Protein AF-A0ABD0T550-F1 (afdb_monomer_lite)

InterPro domains:
  IPR004119 Ecdysteroid kinase-like [PF02958] (100-223)
  IPR011009 Protein kinase-like domain superfamily [SSF56112] (69-253)
  IPR015897 CHK kinase-like [SM00587] (42-223)

pLDDT: mean 71.51, std 24.35, range [22.19, 97.94]

Radius of gyration: 20.6 Å; chains: 1; bounding box: 49×49×55 Å

Secondary structure (DSSP, 8-state):
--TTTTSSSSS-GGGGGGSB--HHHHHHHHTT-TTGGG-HHHHHHHHIIIIIHHHHHHS-----------SS-----TT--TTT-HHHHHS-S-SS-HHHHHHHHHHHHHHHHH--SGGGG-TTHHHHHHHHHHHHHHT-S--TTS--EEE-SS-SGGGEEEEEETTEEEEEEE---TT-EEE-THHHHHHHHHHHS-HHHHHHHHHHHHHHHHHHHHHT--HHHHHHHHHTT--HHHHHHHHHHHHHHHHHHHHHHHHHHTS-HHHHIIIII-HHHHIIIIII--HHHHHHHHTT-HHHHHHHHHHHHHHHIIIII---

Foldseek 3Di:
DDVVPVPPDPPDPVVVVQFDPCCPVLVVVVVVDVCSLLCPQVVLACCCVVPVCCQLPPDDHQVPPLCAPDPPDGPPPVPCPCVVCVCQQAPQPDDPALLLLQLLQQLLLLCLVPNPDCSVVDPPSSVLSSVLLSVLSVLFDADPLADKGWALLPDEDVQKTFRDDPNGGPHIDGHDSNRIYIYHPLLNVLLHCLRRHDPVCCVPPVVVSLVSCVVVVQVSYDPVVNVVCVVSVPDSVNSVVVNVSNNSVSLSSQSSPLLQVSARVVLSCVQCVPPVRNCVCSRHHVNVSSVVRCVVRVVSSCSSNRSSVVNCVPRPVPDD

Organism: Loxostege sticticalis (NCBI:txid481309)

Structure (mmCIF, N/CA/C/O backbone):
data_AF-A0ABD0T550-F1
#
_entry.id   AF-A0ABD0T550-F1
#
loop_
_atom_site.group_PDB
_atom_site.id
_atom_site.type_symbol
_atom_site.label_atom_id
_atom_site.label_alt_id
_atom_site.label_comp_id
_atom_site.label_asym_id
_atom_site.label_entity_id
_atom_site.label_seq_id
_atom_site.pdbx_PDB_ins_code
_atom_site.Cartn_x
_atom_site.Cartn_y
_atom_site.Cartn_z
_atom_site.occupancy
_atom_site.B_iso_or_equiv
_atom_site.auth_seq_id
_atom_site.auth_comp_id
_atom_site.auth_asym_id
_atom_site.auth_atom_id
_atom_site.pdbx_PDB_model_num
ATOM 1 N N . MET A 1 1 ? -26.062 -25.742 30.170 1.00 24.59 1 MET A N 1
ATOM 2 C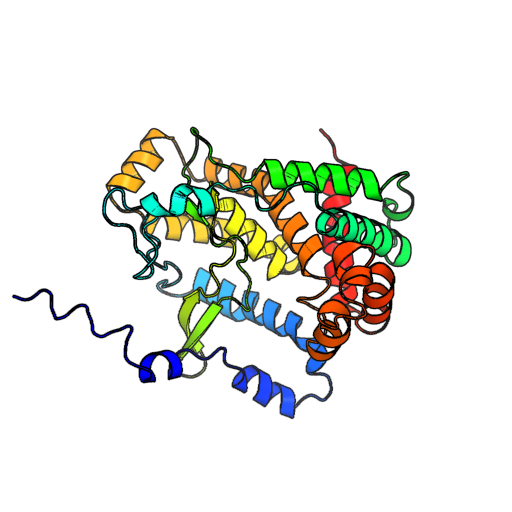 CA . MET A 1 1 ? -26.322 -26.411 28.877 1.00 24.59 1 MET A CA 1
ATOM 3 C C . MET A 1 1 ? -25.518 -25.660 27.832 1.00 24.59 1 MET A C 1
ATOM 5 O O . MET A 1 1 ? -25.748 -24.470 27.724 1.00 24.59 1 MET A O 1
ATOM 9 N N . ASP A 1 2 ? -24.570 -26.183 27.066 1.00 22.19 2 ASP A N 1
ATOM 10 C CA . ASP A 1 2 ? -23.659 -27.335 27.116 1.00 22.19 2 ASP A CA 1
ATOM 11 C C . ASP A 1 2 ? -22.486 -26.889 26.193 1.00 22.19 2 ASP A C 1
ATOM 13 O O . ASP A 1 2 ? -22.774 -26.466 25.068 1.00 22.19 2 ASP A O 1
ATOM 17 N N . PRO A 1 3 ? -21.204 -26.885 26.622 1.00 23.48 3 PRO A N 1
ATOM 18 C CA . PRO A 1 3 ? -20.063 -26.378 25.834 1.00 23.48 3 PRO A CA 1
ATOM 19 C C . PRO A 1 3 ? -19.790 -27.125 24.515 1.00 23.48 3 PRO A C 1
ATOM 21 O O . PRO A 1 3 ? -18.893 -26.756 23.762 1.00 23.48 3 PRO A O 1
ATOM 24 N N . VAL A 1 4 ? -20.563 -28.167 24.206 1.00 26.09 4 VAL A N 1
ATOM 25 C CA . VAL A 1 4 ? -20.431 -28.992 22.997 1.00 26.09 4 VAL A CA 1
ATOM 26 C C . VAL A 1 4 ? -21.109 -28.374 21.755 1.00 26.09 4 VAL A C 1
ATOM 28 O O . VAL A 1 4 ? -20.894 -28.843 20.639 1.00 26.09 4 VAL A O 1
ATOM 31 N N . VAL A 1 5 ? -21.872 -27.280 21.884 1.00 26.58 5 VAL A N 1
ATOM 32 C CA . VAL A 1 5 ? -22.611 -26.685 20.742 1.00 26.58 5 VAL A CA 1
ATOM 33 C C . VAL A 1 5 ? -21.772 -25.709 19.892 1.00 26.58 5 VAL A C 1
ATOM 35 O O . VAL A 1 5 ? -22.101 -25.483 18.731 1.00 26.58 5 VAL A O 1
ATOM 38 N N . ALA A 1 6 ? -20.638 -25.204 20.389 1.00 26.03 6 ALA A N 1
ATOM 39 C CA . ALA A 1 6 ? -19.768 -24.284 19.636 1.00 26.03 6 ALA A CA 1
ATOM 40 C C . ALA A 1 6 ? -18.670 -24.981 18.803 1.00 26.03 6 ALA A C 1
ATOM 42 O O . ALA A 1 6 ? -17.869 -24.316 18.154 1.00 26.03 6 ALA A O 1
ATOM 43 N N . LYS A 1 7 ? -18.634 -26.322 18.787 1.00 26.55 7 LYS A N 1
ATOM 44 C CA . LYS A 1 7 ? -17.591 -27.120 18.116 1.00 26.55 7 LYS A CA 1
ATOM 45 C C . LYS A 1 7 ? -17.991 -27.636 16.722 1.00 26.55 7 LYS A C 1
ATOM 47 O O . LYS A 1 7 ? -17.454 -28.636 16.269 1.00 26.55 7 LYS A O 1
ATOM 52 N N . LYS A 1 8 ? -18.973 -27.022 16.048 1.00 28.78 8 LYS A N 1
ATOM 53 C CA . LYS A 1 8 ? -19.542 -27.571 14.795 1.00 28.78 8 LYS A CA 1
ATOM 54 C C . LYS A 1 8 ? -19.434 -26.710 13.536 1.00 28.78 8 LYS A C 1
ATOM 56 O O . LYS A 1 8 ? -19.991 -27.102 12.518 1.00 28.78 8 LYS A O 1
ATOM 61 N N . THR A 1 9 ? -18.697 -25.604 13.549 1.00 33.31 9 THR A N 1
ATOM 62 C CA . THR A 1 9 ? -18.558 -24.744 12.354 1.00 33.31 9 THR A CA 1
ATOM 63 C C . THR A 1 9 ? -17.198 -24.785 11.658 1.00 33.31 9 THR A C 1
ATOM 65 O O . THR A 1 9 ? -17.090 -24.204 10.585 1.00 33.31 9 THR A O 1
ATOM 68 N N . PHE A 1 10 ? -16.206 -25.512 12.186 1.00 32.12 10 PHE A N 1
ATOM 69 C CA . PHE A 1 10 ? -14.874 -25.621 11.561 1.00 32.12 10 PHE A CA 1
ATOM 70 C C . PHE A 1 10 ? -14.492 -27.032 11.073 1.00 32.12 10 PHE A C 1
ATOM 72 O O . PHE A 1 10 ? -13.506 -27.164 10.363 1.00 32.12 10 PHE A O 1
ATOM 79 N N . ASP A 1 11 ? -15.309 -28.057 11.353 1.00 33.72 11 ASP A N 1
ATOM 80 C CA . ASP A 1 11 ? -15.055 -29.448 10.923 1.00 33.72 11 ASP A CA 1
ATOM 81 C C . ASP A 1 11 ? -15.981 -29.924 9.785 1.00 33.72 11 ASP A C 1
ATOM 83 O O . ASP A 1 11 ? -15.974 -31.106 9.441 1.00 33.72 11 ASP A O 1
ATOM 87 N N . ASN A 1 12 ? -16.812 -29.042 9.208 1.00 35.97 12 ASN A N 1
ATOM 88 C CA . ASN A 1 12 ? -17.671 -29.419 8.086 1.00 35.97 12 ASN A CA 1
ATOM 89 C C . ASN A 1 12 ? -17.053 -28.957 6.754 1.00 35.97 12 ASN A C 1
ATOM 91 O O . ASN A 1 12 ? -17.089 -27.757 6.483 1.00 35.97 12 ASN A O 1
ATOM 95 N N . PRO A 1 13 ? -16.518 -29.856 5.908 1.00 37.84 13 PRO A N 1
ATOM 96 C CA . PRO A 1 13 ? -16.020 -29.480 4.583 1.00 37.84 13 PRO A CA 1
ATOM 97 C C . PRO A 1 13 ? -17.088 -28.790 3.708 1.00 37.84 13 PRO A C 1
ATOM 99 O O . PRO A 1 13 ? -16.728 -28.009 2.834 1.00 37.84 13 PRO A O 1
ATOM 102 N N . ASP A 1 14 ? -18.381 -28.954 4.018 1.00 35.28 14 ASP A N 1
ATOM 103 C CA . ASP A 1 14 ? -19.493 -28.334 3.281 1.00 35.28 14 ASP A CA 1
ATOM 104 C C . ASP A 1 14 ? -19.687 -26.814 3.541 1.00 35.28 14 ASP A C 1
ATOM 106 O O . ASP A 1 14 ? -20.521 -26.184 2.885 1.00 35.28 14 ASP A O 1
ATOM 110 N N . THR A 1 15 ? -18.994 -26.183 4.508 1.00 38.94 15 THR A N 1
ATOM 111 C CA . THR A 1 15 ? -19.119 -24.722 4.754 1.00 38.94 15 THR A CA 1
ATOM 112 C C . THR A 1 15 ? -18.170 -23.880 3.908 1.00 38.94 15 THR A C 1
ATOM 114 O O . THR A 1 15 ? -18.503 -22.733 3.605 1.00 38.94 15 THR A O 1
ATOM 117 N N . PHE A 1 16 ? -17.030 -24.435 3.486 1.00 33.22 16 PHE A N 1
ATOM 118 C CA . PHE A 1 16 ? -16.120 -23.767 2.551 1.00 33.22 16 PHE A CA 1
ATOM 119 C C . PHE A 1 16 ? -16.694 -23.719 1.133 1.00 33.22 16 PHE A C 1
ATOM 121 O O . PHE A 1 16 ? -16.493 -22.725 0.448 1.00 33.22 16 PHE A O 1
ATOM 128 N N . ASP A 1 17 ? -17.507 -24.701 0.736 1.00 34.88 17 ASP A N 1
ATOM 129 C CA . ASP A 1 17 ? -18.146 -24.739 -0.589 1.00 34.88 17 ASP A CA 1
ATOM 130 C C . ASP A 1 17 ? -19.131 -23.578 -0.842 1.00 34.88 17 ASP A C 1
ATOM 132 O O . ASP A 1 17 ? -19.502 -23.310 -1.985 1.00 34.88 17 ASP A O 1
ATOM 136 N N . GLN A 1 18 ? -19.563 -22.866 0.209 1.00 35.28 18 GLN A N 1
ATOM 137 C CA . GLN A 1 18 ? -20.431 -21.683 0.093 1.00 35.28 18 GLN A CA 1
ATOM 138 C C . GLN A 1 18 ? -19.658 -20.370 -0.069 1.00 35.28 18 GLN A C 1
ATOM 140 O O . GLN A 1 18 ? -20.229 -19.372 -0.513 1.00 35.28 18 GLN A O 1
ATOM 145 N N . TYR A 1 19 ? -18.382 -20.349 0.315 1.00 36.44 19 TYR A N 1
ATOM 146 C CA . TYR A 1 19 ? -17.493 -19.222 0.083 1.00 36.44 19 TYR A CA 1
ATOM 147 C C . TYR A 1 19 ? -16.695 -19.551 -1.161 1.00 36.44 19 TYR A C 1
ATOM 149 O O . TYR A 1 19 ? -15.814 -20.402 -1.158 1.00 36.44 19 TYR A O 1
ATOM 157 N N . VAL A 1 20 ? -17.012 -18.871 -2.248 1.00 40.06 20 VAL A N 1
ATOM 158 C CA . VAL A 1 20 ? -16.299 -19.066 -3.497 1.00 40.06 20 VAL A CA 1
ATOM 159 C C . VAL A 1 20 ? -15.524 -17.781 -3.738 1.00 40.06 20 VAL A C 1
ATOM 161 O O . VAL A 1 20 ? -16.088 -16.689 -3.684 1.00 40.06 20 VAL A O 1
ATOM 164 N N . VAL A 1 21 ? -14.226 -17.879 -4.023 1.00 39.19 21 VAL A N 1
ATOM 165 C CA . VAL A 1 21 ? -13.563 -16.822 -4.799 1.00 39.19 21 VAL A CA 1
ATOM 166 C C . VAL A 1 21 ? -14.237 -16.893 -6.156 1.00 39.19 21 VAL A C 1
ATOM 168 O O . VAL A 1 21 ? -13.741 -17.664 -6.953 1.00 39.19 21 VAL A O 1
ATOM 171 N N . ASP A 1 22 ? -15.410 -16.277 -6.360 1.00 40.12 22 ASP A N 1
ATOM 172 C CA . ASP A 1 22 ? -16.294 -16.577 -7.495 1.00 40.12 22 ASP A CA 1
ATOM 173 C C . ASP A 1 22 ? -15.525 -16.443 -8.810 1.00 40.12 22 ASP A C 1
ATOM 175 O O . ASP A 1 22 ? -15.411 -15.347 -9.370 1.00 40.12 22 ASP A O 1
ATOM 179 N N . PRO A 1 23 ? -14.993 -17.561 -9.338 1.00 33.72 23 PRO A N 1
ATOM 180 C CA . PRO A 1 23 ? -14.216 -17.532 -10.531 1.00 33.72 23 PRO A CA 1
ATOM 181 C C . PRO A 1 23 ? -15.189 -17.664 -11.688 1.00 33.72 23 PRO A C 1
ATOM 183 O O . PRO A 1 23 ? -14.712 -17.679 -12.795 1.00 33.72 23 PRO A O 1
ATOM 186 N N . SER A 1 24 ? -16.506 -17.808 -11.473 1.00 32.06 24 SER A N 1
ATOM 187 C CA . SER A 1 24 ? -17.537 -18.062 -12.472 1.00 32.06 24 SER A CA 1
ATOM 188 C C . SER A 1 24 ? -18.158 -16.774 -12.989 1.00 32.06 24 SER A C 1
ATOM 190 O O . SER A 1 24 ? -18.377 -16.701 -14.181 1.00 32.06 24 SER A O 1
ATOM 192 N N . ILE A 1 25 ? -18.272 -15.704 -12.199 1.00 36.84 25 ILE A N 1
ATOM 193 C CA . ILE A 1 25 ? -18.458 -14.344 -12.745 1.00 36.84 25 ILE A CA 1
ATOM 194 C C . ILE A 1 25 ? -17.206 -13.925 -13.524 1.00 36.84 25 ILE A C 1
ATOM 196 O O . ILE A 1 25 ? -17.289 -13.348 -14.605 1.00 36.84 25 ILE A O 1
ATOM 200 N N . ILE A 1 26 ? -16.038 -14.291 -13.003 1.00 32.31 26 ILE A N 1
ATOM 201 C CA . ILE A 1 26 ? -14.735 -14.088 -13.634 1.00 32.31 26 ILE A CA 1
ATOM 202 C C . ILE A 1 26 ? -14.725 -14.934 -14.952 1.00 32.31 26 ILE A C 1
ATOM 204 O O . ILE A 1 26 ? -14.622 -14.379 -16.039 1.00 32.31 26 ILE A O 1
ATOM 208 N N . LEU A 1 27 ? -15.038 -16.234 -14.943 1.00 29.56 27 LEU A N 1
ATOM 209 C CA . LEU A 1 27 ? -14.998 -17.172 -16.087 1.00 29.56 27 LEU A CA 1
ATOM 210 C C . LEU A 1 27 ? -16.147 -16.999 -17.098 1.00 29.56 27 LEU A C 1
ATOM 212 O O . LEU A 1 27 ? -15.954 -17.245 -18.286 1.00 29.56 27 LEU A O 1
ATOM 216 N N . GLU A 1 28 ? -17.339 -16.588 -16.679 1.00 32.56 28 GLU A N 1
ATOM 217 C CA . GLU A 1 28 ? -18.492 -16.349 -17.557 1.00 32.56 28 GLU A CA 1
ATOM 218 C C . GLU A 1 28 ? -18.284 -15.069 -18.382 1.00 32.56 28 GLU A C 1
ATOM 220 O O . GLU A 1 28 ? -18.633 -15.045 -19.562 1.00 32.56 28 GLU A O 1
ATOM 225 N N . TYR A 1 29 ? -17.576 -14.072 -17.831 1.00 32.28 29 TYR A N 1
ATOM 226 C CA . TYR A 1 29 ? -17.027 -12.945 -18.594 1.00 32.28 29 TYR A CA 1
ATOM 227 C C . TYR A 1 29 ? -15.750 -13.315 -19.376 1.00 32.28 29 TYR A C 1
ATOM 229 O O . TYR A 1 29 ? -15.543 -12.800 -20.477 1.00 32.28 29 TYR A O 1
ATOM 237 N N . ALA A 1 30 ? -14.933 -14.258 -18.886 1.00 30.50 30 ALA A N 1
ATOM 238 C CA . ALA A 1 30 ? -13.770 -14.797 -19.608 1.00 30.50 30 ALA A CA 1
ATOM 239 C C . ALA A 1 30 ? -14.107 -15.465 -20.926 1.00 30.50 30 ALA A C 1
ATOM 241 O O . ALA A 1 30 ? -13.371 -15.357 -21.904 1.00 30.50 30 ALA A O 1
ATOM 242 N N . ASN A 1 31 ? -15.223 -16.182 -20.926 1.00 35.88 31 ASN A N 1
ATOM 243 C CA . ASN A 1 31 ? -15.682 -16.940 -22.073 1.00 35.88 31 ASN A CA 1
ATOM 244 C C . ASN A 1 31 ? -16.344 -16.045 -23.135 1.00 35.88 31 ASN A C 1
ATOM 246 O O . ASN A 1 31 ? -16.634 -16.529 -24.228 1.00 35.88 31 ASN A O 1
ATOM 250 N N . GLN A 1 32 ? -16.564 -14.756 -22.842 1.00 38.56 32 GLN A N 1
ATOM 251 C CA . GLN A 1 32 ? -17.197 -13.793 -23.749 1.00 38.56 32 GLN A CA 1
ATOM 252 C C . GLN A 1 32 ? -16.222 -12.754 -24.332 1.00 38.56 32 GLN A C 1
ATOM 254 O O . GLN A 1 32 ? -16.539 -12.152 -25.357 1.00 38.56 32 GLN A O 1
ATOM 259 N N . ASP A 1 33 ? -15.033 -12.566 -23.744 1.00 38.69 33 ASP A N 1
ATOM 260 C CA . ASP A 1 33 ? -14.040 -11.578 -24.191 1.00 38.69 33 ASP A CA 1
ATOM 261 C C . ASP A 1 33 ? -12.633 -12.208 -24.334 1.00 38.69 33 ASP A C 1
ATOM 263 O O . ASP A 1 33 ? -12.008 -12.562 -23.331 1.00 38.69 33 ASP A O 1
ATOM 267 N N . PRO A 1 34 ? -12.075 -12.321 -25.557 1.00 43.41 34 PRO A N 1
ATOM 268 C CA . PRO A 1 34 ? -10.740 -12.881 -25.797 1.00 43.41 34 PRO A CA 1
ATOM 269 C C . PRO A 1 34 ? -9.591 -12.152 -25.073 1.00 43.41 34 PRO A C 1
ATOM 271 O O . PRO A 1 34 ? -8.482 -12.684 -25.016 1.00 43.41 34 PRO A O 1
ATOM 274 N N . ASN A 1 35 ? -9.833 -10.954 -24.523 1.00 42.16 35 ASN A N 1
ATOM 275 C CA . ASN A 1 35 ? -8.850 -10.143 -23.795 1.00 42.16 35 ASN A CA 1
ATOM 276 C C . ASN A 1 35 ? -8.944 -10.256 -22.266 1.00 42.16 35 ASN A C 1
ATOM 278 O O . ASN A 1 35 ? -8.257 -9.530 -21.550 1.00 42.16 35 ASN A O 1
ATOM 282 N N . TYR A 1 36 ? -9.756 -11.176 -21.753 1.00 37.12 36 TYR A N 1
ATOM 283 C CA . TYR A 1 36 ? -10.025 -11.385 -20.331 1.00 37.12 36 TYR A CA 1
ATOM 284 C C . TYR A 1 36 ? -8.795 -11.444 -19.399 1.00 37.12 36 TYR A C 1
ATOM 286 O O . TYR A 1 36 ? -8.858 -11.012 -18.250 1.00 37.12 36 TYR A O 1
ATOM 294 N N . LYS A 1 37 ? -7.643 -11.907 -19.894 1.00 42.28 37 LYS A N 1
ATOM 295 C CA . LYS A 1 37 ? -6.391 -11.951 -19.119 1.00 42.28 37 LYS A CA 1
ATOM 296 C C . LYS A 1 37 ? -5.851 -10.574 -18.718 1.00 42.28 37 LYS A C 1
ATOM 298 O O . LYS A 1 37 ? -5.143 -10.482 -17.726 1.00 42.28 37 LYS A O 1
ATOM 303 N N . ASN A 1 38 ? -6.247 -9.517 -19.424 1.00 38.44 38 ASN A N 1
ATOM 304 C CA . ASN A 1 38 ? -5.880 -8.138 -19.109 1.00 38.44 38 ASN A CA 1
ATOM 305 C C . ASN A 1 38 ? -6.914 -7.443 -18.196 1.00 38.44 38 ASN A C 1
ATOM 307 O O . ASN A 1 38 ? -6.776 -6.255 -17.953 1.00 38.44 38 ASN A O 1
ATOM 311 N N . ARG A 1 39 ? -7.965 -8.122 -17.697 1.00 37.84 39 ARG A N 1
ATOM 312 C CA . ARG A 1 39 ? -9.091 -7.490 -16.965 1.00 37.84 39 ARG A CA 1
ATOM 313 C C . ARG A 1 39 ? -9.115 -7.669 -15.445 1.00 37.84 39 ARG A C 1
ATOM 315 O O . ARG A 1 39 ? -10.033 -7.160 -14.811 1.00 37.84 39 ARG A O 1
ATOM 322 N N . GLN A 1 40 ? -8.129 -8.319 -14.822 1.00 36.84 40 GLN A N 1
ATOM 323 C CA . GLN A 1 40 ? -8.115 -8.476 -13.353 1.00 36.84 40 GLN A CA 1
ATOM 324 C C . GLN A 1 40 ? -8.146 -7.132 -12.596 1.00 36.84 40 GLN A C 1
ATOM 326 O O . GLN A 1 40 ? -8.681 -7.062 -11.494 1.00 36.84 40 GLN A O 1
ATOM 331 N N . VAL A 1 41 ? -7.642 -6.051 -13.201 1.00 38.06 41 VAL A N 1
ATOM 332 C CA . VAL A 1 41 ? -7.645 -4.704 -12.601 1.00 38.06 41 VAL A CA 1
ATOM 333 C C . VAL A 1 41 ? -8.946 -3.942 -12.871 1.00 38.06 41 VAL A C 1
ATOM 335 O O . VAL A 1 41 ? -9.424 -3.290 -11.956 1.00 38.06 41 VAL A O 1
ATOM 338 N N . GLU A 1 42 ? -9.572 -4.076 -14.050 1.00 37.56 42 GLU A N 1
ATOM 339 C CA . GLU A 1 42 ? -10.946 -3.578 -14.274 1.00 37.56 42 GLU A CA 1
ATOM 340 C C . GLU A 1 42 ? -11.933 -4.294 -13.345 1.00 37.56 42 GLU A C 1
ATOM 342 O O . GLU A 1 42 ? -12.844 -3.664 -12.833 1.00 37.56 42 GLU A O 1
ATOM 347 N N . LEU A 1 43 ? -11.708 -5.578 -13.046 1.00 37.88 43 LEU A N 1
ATOM 348 C CA . LEU A 1 43 ? -12.461 -6.321 -12.037 1.00 37.88 43 LEU A CA 1
ATOM 349 C C . LEU A 1 43 ? -12.134 -5.878 -10.612 1.00 37.88 43 LEU A C 1
ATOM 351 O O . LEU A 1 43 ? -13.038 -5.905 -9.799 1.00 37.88 43 LEU A O 1
ATOM 355 N N . ALA A 1 44 ? -10.907 -5.456 -10.289 1.00 37.69 44 ALA A N 1
ATOM 356 C CA . ALA A 1 44 ? -10.572 -4.872 -8.984 1.00 37.69 44 ALA A CA 1
ATOM 357 C C . ALA A 1 44 ? -11.165 -3.458 -8.811 1.00 37.69 44 ALA A C 1
ATOM 359 O O . ALA A 1 44 ? -11.575 -3.085 -7.714 1.00 37.69 44 ALA A O 1
ATOM 360 N N . GLU A 1 45 ? -11.258 -2.685 -9.894 1.00 38.81 45 GLU A N 1
ATOM 361 C CA . GLU A 1 45 ? -11.891 -1.364 -9.932 1.00 38.81 45 GLU A CA 1
ATOM 362 C C . GLU A 1 45 ? -13.412 -1.457 -9.958 1.00 38.81 45 GLU A C 1
ATOM 364 O O . GLU A 1 45 ? -14.065 -0.737 -9.219 1.00 38.81 45 GLU A O 1
ATOM 369 N N . GLU A 1 46 ? -13.992 -2.386 -10.711 1.00 36.97 46 GLU A N 1
ATOM 370 C CA . GLU A 1 46 ? -15.407 -2.740 -10.642 1.00 36.97 46 GLU A CA 1
ATOM 371 C C . GLU A 1 46 ? -15.708 -3.407 -9.290 1.00 36.97 46 GLU A C 1
ATOM 373 O O . GLU A 1 46 ? -16.744 -3.156 -8.692 1.00 36.97 46 GLU A O 1
ATOM 378 N N . PHE A 1 47 ? -14.774 -4.156 -8.706 1.00 40.66 47 PHE A N 1
ATOM 379 C CA . PHE A 1 47 ? -14.837 -4.601 -7.317 1.00 40.66 47 PHE A CA 1
ATOM 380 C C . PHE A 1 47 ? -14.887 -3.401 -6.359 1.00 40.66 47 PHE A C 1
ATOM 382 O O . PHE A 1 47 ? -15.774 -3.319 -5.508 1.00 40.66 47 PHE A O 1
ATOM 389 N N . ALA A 1 48 ? -14.017 -2.409 -6.549 1.00 37.50 48 ALA A N 1
ATOM 390 C CA . ALA A 1 48 ? -13.975 -1.201 -5.737 1.00 37.50 48 ALA A CA 1
ATOM 391 C C . ALA A 1 48 ? -15.201 -0.281 -5.931 1.00 37.50 48 ALA A C 1
ATOM 393 O O . ALA A 1 48 ? -15.793 0.188 -4.965 1.00 37.50 48 ALA A O 1
ATOM 394 N N . GLU A 1 49 ? -15.654 -0.035 -7.153 1.00 34.72 49 GLU A N 1
ATOM 395 C CA . GLU A 1 49 ? -16.800 0.827 -7.462 1.00 34.72 49 GLU A CA 1
ATOM 396 C C . GLU A 1 49 ? -18.146 0.127 -7.253 1.00 34.72 49 GLU A C 1
ATOM 398 O O . GLU A 1 49 ? -19.109 0.720 -6.769 1.00 34.72 49 GLU A O 1
ATOM 403 N N . ARG A 1 50 ? -18.257 -1.146 -7.620 1.00 34.28 50 ARG A N 1
ATOM 404 C CA . ARG A 1 50 ? -19.528 -1.879 -7.616 1.00 34.28 50 ARG A CA 1
ATOM 405 C C . ARG A 1 50 ? -19.765 -2.611 -6.303 1.00 34.28 50 ARG A C 1
ATOM 407 O O . ARG A 1 50 ? -20.925 -2.874 -5.986 1.00 34.28 50 ARG A O 1
ATOM 414 N N . TYR A 1 51 ? -18.712 -2.895 -5.531 1.00 38.84 51 TYR A N 1
ATOM 415 C CA . TYR A 1 51 ? -18.811 -3.654 -4.284 1.00 38.84 51 TYR A CA 1
ATOM 416 C C . TYR A 1 51 ? -18.169 -2.937 -3.087 1.00 38.84 51 TYR A C 1
ATOM 418 O O . TYR A 1 51 ? -18.856 -2.793 -2.086 1.00 38.84 51 TYR A O 1
ATOM 426 N N . ILE A 1 52 ? -16.967 -2.349 -3.163 1.00 37.28 52 ILE A N 1
ATOM 427 C CA . ILE A 1 52 ? -16.467 -1.504 -2.057 1.00 37.28 52 ILE A CA 1
ATOM 428 C C . ILE A 1 52 ? -17.390 -0.282 -1.904 1.00 37.28 52 ILE A C 1
ATOM 430 O O . ILE A 1 52 ? -17.968 -0.095 -0.848 1.00 37.28 52 ILE A O 1
ATOM 434 N N . VAL A 1 53 ? -17.679 0.504 -2.942 1.00 30.83 53 VAL A N 1
ATOM 435 C CA . VAL A 1 53 ? -18.579 1.671 -2.821 1.00 30.83 53 VAL A CA 1
ATOM 436 C C . VAL A 1 53 ? -20.038 1.254 -2.553 1.00 30.83 53 VAL A C 1
ATOM 438 O O . VAL A 1 53 ? -20.715 1.865 -1.731 1.00 30.83 53 VAL A O 1
ATOM 441 N N . LYS A 1 54 ? -20.563 0.189 -3.169 1.00 30.11 54 LYS A N 1
ATOM 442 C CA . LYS A 1 54 ? -21.959 -0.230 -2.924 1.00 30.11 54 LYS A CA 1
ATOM 443 C C . LYS A 1 54 ? -22.159 -0.831 -1.523 1.00 30.11 54 LYS A C 1
ATOM 445 O O . LYS A 1 54 ? -23.174 -0.547 -0.895 1.00 30.11 54 LYS A O 1
ATOM 450 N N . PHE A 1 55 ? -21.195 -1.588 -0.995 1.00 32.22 55 PHE A N 1
ATOM 451 C CA . PHE A 1 55 ? -21.277 -2.153 0.359 1.00 32.22 55 PHE A CA 1
ATOM 452 C C . PHE A 1 55 ? -20.873 -1.146 1.428 1.00 32.22 55 PHE A C 1
ATOM 454 O O . PHE A 1 55 ? -21.513 -1.109 2.472 1.00 32.22 55 PHE A O 1
ATOM 461 N N . LEU A 1 56 ? -19.866 -0.302 1.166 1.00 32.91 56 LEU A N 1
ATOM 462 C CA . LEU A 1 56 ? -19.473 0.757 2.089 1.00 32.91 56 LEU A CA 1
ATOM 463 C C . LEU A 1 56 ? -20.469 1.932 2.113 1.00 32.91 56 LEU A C 1
ATOM 465 O O . LEU A 1 56 ? -20.339 2.797 2.958 1.00 32.91 56 LEU A O 1
ATOM 469 N N . PHE A 1 57 ? -21.447 2.050 1.208 1.00 31.72 57 PHE A N 1
ATOM 470 C CA . PHE A 1 57 ? -22.348 3.220 1.225 1.00 31.72 57 PHE A CA 1
ATOM 471 C C . PHE A 1 57 ? -23.847 2.915 1.105 1.00 31.72 57 PHE A C 1
ATOM 473 O O . PHE A 1 57 ? -24.634 3.834 1.325 1.00 31.72 57 PHE A O 1
ATOM 480 N N . LEU A 1 58 ? -24.280 1.685 0.776 1.00 29.27 58 LEU A N 1
ATOM 481 C CA . LEU A 1 58 ? -25.690 1.398 0.441 1.00 29.27 58 LEU A CA 1
ATOM 482 C C . LEU A 1 58 ? -26.319 0.164 1.139 1.00 29.27 58 LEU A C 1
ATOM 484 O O . LEU A 1 58 ? -27.380 -0.282 0.703 1.00 29.27 58 LEU A O 1
ATOM 488 N N . GLY A 1 59 ? -25.752 -0.369 2.234 1.00 33.56 59 GLY A N 1
ATOM 489 C CA . GLY A 1 59 ? -26.369 -1.474 2.998 1.00 33.56 59 GLY A CA 1
ATOM 490 C C . GLY A 1 59 ? -25.900 -1.604 4.462 1.00 33.56 59 GLY A C 1
ATOM 491 O O . GLY A 1 59 ? -24.870 -1.028 4.818 1.00 33.56 59 GLY A O 1
ATOM 492 N N . PRO A 1 60 ? -26.645 -2.326 5.332 1.00 33.16 60 PRO A N 1
ATOM 493 C CA . PRO A 1 60 ? -26.189 -2.675 6.682 1.00 33.16 60 PRO A CA 1
ATOM 494 C C . PRO A 1 60 ? -24.970 -3.601 6.582 1.00 33.16 60 PRO A C 1
ATOM 496 O O . PRO A 1 60 ? -24.980 -4.567 5.823 1.00 33.16 60 PRO A O 1
ATOM 499 N N . ASN A 1 61 ? -23.898 -3.261 7.290 1.00 38.00 61 ASN A N 1
ATOM 500 C CA . ASN A 1 61 ? -22.551 -3.670 6.913 1.00 38.00 61 ASN A CA 1
ATOM 501 C C . ASN A 1 61 ? -21.992 -4.899 7.680 1.00 38.00 61 ASN A C 1
ATOM 503 O O . ASN A 1 61 ? -21.867 -4.817 8.900 1.00 38.00 61 ASN A O 1
ATOM 507 N N . PRO A 1 62 ? -21.560 -5.975 6.982 1.00 38.28 62 PRO A N 1
ATOM 508 C CA . PRO A 1 62 ? -20.816 -7.122 7.522 1.00 38.28 62 PRO A CA 1
ATOM 509 C C . PRO A 1 62 ? -19.267 -7.043 7.427 1.00 38.28 62 PRO A C 1
ATOM 511 O O . PRO A 1 62 ? -18.604 -7.982 7.850 1.00 38.28 62 PRO A O 1
ATOM 514 N N . TRP A 1 63 ? -18.658 -5.956 6.919 1.00 36.50 63 TRP A N 1
ATOM 515 C CA . TRP A 1 63 ? -17.188 -5.740 6.860 1.00 36.50 63 TRP A CA 1
ATOM 516 C C . TRP A 1 63 ? -16.518 -5.680 8.234 1.00 36.50 63 TRP A C 1
ATOM 518 O O . TRP A 1 63 ? -15.291 -5.697 8.335 1.00 36.50 63 TRP A O 1
ATOM 528 N N . CYS A 1 64 ? -17.311 -5.634 9.299 1.00 35.88 64 CYS A N 1
ATOM 529 C CA . CYS A 1 64 ? -16.828 -6.077 10.580 1.00 35.88 64 CYS A CA 1
ATOM 530 C C . CYS A 1 64 ? -16.800 -7.612 10.567 1.00 35.88 64 CYS A C 1
ATOM 532 O O . CYS A 1 64 ? -17.693 -8.276 11.099 1.00 35.88 64 CYS A O 1
ATOM 534 N N . THR A 1 65 ? -15.706 -8.200 10.067 1.00 31.88 65 THR A N 1
ATOM 535 C CA . THR A 1 65 ? -15.166 -9.302 10.862 1.00 31.88 65 THR A CA 1
ATOM 536 C C . THR A 1 65 ? -15.093 -8.707 12.255 1.00 31.88 65 THR A C 1
ATOM 538 O O . THR A 1 65 ? -14.438 -7.677 12.426 1.00 31.88 65 THR A O 1
ATOM 541 N N . LYS A 1 66 ? -15.823 -9.273 13.216 1.00 30.64 66 LYS A N 1
ATOM 542 C CA . LYS A 1 66 ? -15.610 -8.998 14.633 1.00 30.64 66 LYS A CA 1
ATOM 543 C C . LYS A 1 66 ? -14.175 -9.425 14.967 1.00 30.64 66 LYS A C 1
ATOM 545 O O . LYS A 1 66 ? -13.963 -10.403 15.665 1.00 30.64 66 LYS A O 1
ATOM 550 N N . ALA A 1 67 ? -13.169 -8.744 14.430 1.00 32.44 67 ALA A N 1
ATOM 551 C CA . ALA A 1 67 ? -11.828 -8.707 14.956 1.00 32.44 67 ALA A CA 1
ATOM 552 C C . ALA A 1 67 ? -11.961 -7.811 16.180 1.00 32.44 67 ALA A C 1
ATOM 554 O O . ALA A 1 67 ? -11.675 -6.616 16.164 1.00 32.44 67 ALA A O 1
ATOM 555 N N . VAL A 1 68 ? -12.580 -8.396 17.202 1.00 28.30 68 VAL A N 1
ATOM 556 C CA . VAL A 1 68 ? -12.799 -7.754 18.475 1.00 28.30 68 VAL A CA 1
ATOM 557 C C . VAL A 1 68 ? -11.410 -7.480 19.023 1.00 28.30 68 VAL A C 1
ATOM 559 O O . VAL A 1 68 ? -10.648 -8.410 19.298 1.00 28.30 68 VAL A O 1
ATOM 562 N N . VAL A 1 69 ? -11.076 -6.204 19.197 1.00 26.84 69 VAL A N 1
ATOM 563 C CA . VAL A 1 69 ? -10.115 -5.824 20.229 1.00 26.84 69 VAL A CA 1
ATOM 564 C C . VAL A 1 69 ? -10.826 -6.098 21.547 1.00 26.84 69 VAL A C 1
ATOM 566 O O . VAL A 1 69 ? -11.429 -5.211 22.140 1.00 26.84 69 VAL A O 1
ATOM 569 N N . CYS A 1 70 ? -10.838 -7.365 21.952 1.00 27.66 70 CYS A N 1
ATOM 570 C CA . CYS A 1 70 ? -11.325 -7.763 23.253 1.00 27.66 70 CYS A CA 1
ATOM 571 C C . CYS A 1 70 ? -10.095 -7.975 24.118 1.00 27.66 70 CYS A C 1
ATOM 573 O O . CYS A 1 70 ? -9.333 -8.928 23.934 1.00 27.66 70 CYS A O 1
ATOM 575 N N . THR A 1 71 ? -9.901 -7.088 25.080 1.00 32.97 71 THR A N 1
ATOM 576 C CA . THR A 1 71 ? -9.226 -7.495 26.303 1.00 32.97 71 THR A CA 1
ATOM 577 C C . THR A 1 71 ? -10.063 -8.621 26.922 1.00 32.97 71 THR A C 1
ATOM 579 O O . THR A 1 71 ? -11.229 -8.409 27.232 1.00 32.97 71 THR A O 1
ATOM 582 N N . GLU A 1 72 ? -9.450 -9.802 27.045 1.00 27.97 72 GLU A N 1
ATOM 583 C CA . GLU A 1 72 ? -9.948 -11.065 27.634 1.00 27.97 72 GLU A CA 1
ATOM 584 C C . GLU A 1 72 ? -10.726 -12.062 26.748 1.00 27.97 72 GLU A C 1
ATOM 586 O O . GLU A 1 72 ? -10.913 -13.201 27.173 1.00 27.97 72 GLU A O 1
ATOM 591 N N . SER A 1 73 ? -11.111 -11.752 25.504 1.00 32.41 73 SER A N 1
ATOM 592 C CA . SER A 1 73 ? -11.734 -12.744 24.593 1.00 32.41 73 SER A CA 1
ATOM 593 C C . SER A 1 73 ? -11.533 -12.391 23.121 1.00 32.41 73 SER A C 1
ATOM 595 O O . SER A 1 73 ? -12.453 -11.995 22.410 1.00 32.41 73 SER A O 1
ATOM 597 N N . LEU A 1 74 ? -10.284 -12.491 22.671 1.00 32.53 74 LEU A N 1
ATOM 598 C CA . LEU A 1 74 ? -9.907 -12.305 21.275 1.00 32.53 74 LEU A CA 1
ATOM 599 C C . LEU A 1 74 ? -10.758 -13.228 20.380 1.00 32.53 74 LEU A C 1
ATOM 601 O O . LEU A 1 74 ? -10.993 -14.385 20.739 1.00 32.53 74 LEU A O 1
ATOM 605 N N . LEU A 1 75 ? -11.201 -12.754 19.209 1.00 29.11 75 LEU A N 1
ATOM 606 C CA . LEU A 1 75 ? -11.709 -13.652 18.170 1.00 29.11 75 LEU A CA 1
ATOM 607 C C . LEU A 1 75 ? -10.507 -14.418 17.605 1.00 29.11 75 LEU A C 1
ATOM 609 O O . LEU A 1 75 ? -9.908 -14.052 16.598 1.00 29.11 75 LEU A O 1
ATOM 613 N N . VAL A 1 76 ? -10.106 -15.440 18.350 1.00 30.23 76 VAL A N 1
ATOM 614 C CA . VAL A 1 76 ? -9.097 -16.418 17.986 1.00 30.23 76 VAL A CA 1
ATOM 615 C C . VAL A 1 76 ? -9.681 -17.168 16.786 1.00 30.23 76 VAL A C 1
ATOM 617 O O . VAL A 1 76 ? -10.666 -17.894 16.936 1.00 30.23 76 VAL A O 1
ATOM 620 N N . LEU A 1 77 ? -9.103 -17.000 15.584 1.00 33.06 77 LEU A N 1
ATOM 621 C CA . LEU A 1 77 ? -9.069 -18.123 14.631 1.00 33.06 77 LEU A CA 1
ATOM 622 C C . LEU A 1 77 ? -8.684 -19.323 15.493 1.00 33.06 77 LEU A C 1
ATOM 624 O O . LEU A 1 77 ? -7.650 -19.165 16.125 1.00 33.06 77 LEU A O 1
ATOM 628 N N . PRO A 1 78 ? -9.481 -20.397 15.622 1.00 32.94 78 PRO A N 1
ATOM 629 C CA . PRO A 1 78 ? -9.528 -21.293 16.793 1.00 32.94 78 PRO A CA 1
ATOM 630 C C . PRO A 1 78 ? -8.194 -21.800 17.385 1.00 32.94 78 PRO A C 1
ATOM 632 O O . PRO A 1 78 ? -8.189 -22.288 18.512 1.00 32.94 78 PRO A O 1
ATOM 635 N N . ASP A 1 79 ? -7.082 -21.611 16.681 1.00 32.88 79 ASP A N 1
ATOM 636 C CA . ASP A 1 79 ? -5.722 -22.002 17.030 1.00 32.88 79 ASP A CA 1
ATOM 637 C C . ASP A 1 79 ? -4.738 -20.841 17.324 1.00 32.88 79 ASP A C 1
ATOM 639 O O . ASP A 1 79 ? -3.578 -21.100 17.625 1.00 32.88 79 ASP A O 1
ATOM 643 N N . LEU A 1 80 ? -5.133 -19.563 17.248 1.00 37.03 80 LEU A N 1
ATOM 644 C CA . LEU A 1 80 ? -4.222 -18.414 17.387 1.00 37.03 80 LEU A CA 1
ATOM 645 C C . LEU A 1 80 ? -4.350 -17.716 18.755 1.00 37.03 80 LEU A C 1
ATOM 647 O O . LEU A 1 80 ? -4.949 -16.646 18.885 1.00 37.03 80 LEU A O 1
ATOM 651 N N . ASN A 1 81 ? -3.775 -18.317 19.801 1.00 39.47 81 ASN A N 1
ATOM 652 C CA . ASN A 1 81 ? -3.611 -17.640 21.090 1.00 39.47 81 ASN A CA 1
ATOM 653 C C . ASN A 1 81 ? -2.546 -16.536 20.961 1.00 39.47 81 ASN A C 1
ATOM 655 O O . ASN A 1 81 ? -1.346 -16.795 21.014 1.00 39.47 81 ASN A O 1
ATOM 659 N N . VAL A 1 82 ? -2.980 -15.287 20.788 1.00 43.72 82 VAL A N 1
ATOM 660 C CA . VAL A 1 82 ? -2.094 -14.131 20.554 1.00 43.72 82 VAL A CA 1
ATOM 661 C C . VAL A 1 82 ? -1.046 -13.938 21.662 1.00 43.72 82 VAL A C 1
ATOM 663 O O . VAL A 1 82 ? 0.056 -13.490 21.361 1.00 43.72 82 VAL A O 1
ATOM 666 N N . GLN A 1 83 ? -1.322 -14.348 22.909 1.00 45.00 83 GLN A N 1
ATOM 667 C CA . GLN A 1 83 ? -0.339 -14.298 24.004 1.00 45.00 83 GLN A CA 1
ATOM 668 C C . GLN A 1 83 ? 0.801 -15.320 23.836 1.00 45.00 83 GLN A C 1
ATOM 670 O O . GLN A 1 83 ? 1.925 -15.061 24.250 1.00 45.00 83 GLN A O 1
ATOM 675 N N . GLU A 1 84 ? 0.546 -16.466 23.201 1.00 45.06 84 GLU A N 1
ATOM 676 C CA . GLU A 1 84 ? 1.569 -17.487 22.912 1.00 45.06 84 GLU A CA 1
ATOM 677 C C . GLU A 1 84 ? 2.347 -17.185 21.616 1.00 45.06 84 GLU A C 1
ATOM 679 O O . GLU A 1 84 ? 3.441 -17.711 21.393 1.00 45.06 84 GLU A O 1
ATOM 684 N N . HIS A 1 85 ? 1.818 -16.288 20.780 1.00 51.50 85 HIS A N 1
ATOM 685 C CA . HIS A 1 85 ? 2.370 -15.913 19.477 1.00 51.50 85 HIS A CA 1
ATOM 686 C C . HIS A 1 85 ? 2.854 -14.456 19.409 1.00 51.50 85 HIS A C 1
ATOM 688 O O . HIS A 1 85 ? 3.023 -13.919 18.314 1.00 51.50 85 HIS A O 1
ATOM 694 N N . GLU A 1 86 ? 3.137 -13.830 20.557 1.00 56.59 86 GLU A N 1
ATOM 695 C CA . GLU A 1 86 ? 3.638 -12.449 20.657 1.00 56.59 86 GLU A CA 1
ATOM 696 C C . GLU A 1 86 ? 4.847 -12.199 19.736 1.00 56.59 86 GLU A C 1
ATOM 698 O O . GLU A 1 86 ? 4.942 -11.172 19.067 1.00 56.59 86 GLU A O 1
ATOM 703 N N . HIS A 1 87 ? 5.740 -13.182 19.607 1.00 57.19 87 HIS A N 1
ATOM 704 C CA . HIS A 1 87 ? 6.890 -13.109 18.706 1.00 57.19 87 HIS A CA 1
ATOM 705 C C . HIS A 1 87 ? 6.496 -12.990 17.220 1.00 57.19 87 HIS A C 1
ATOM 707 O O . HIS A 1 87 ? 7.143 -12.258 16.484 1.00 57.19 87 HIS A O 1
ATOM 713 N N . ILE A 1 88 ? 5.415 -13.637 16.771 1.00 57.00 88 ILE A N 1
ATOM 714 C CA . ILE A 1 88 ? 4.973 -13.622 15.362 1.00 57.00 88 ILE A CA 1
ATOM 715 C C . ILE A 1 88 ? 4.403 -12.250 14.980 1.00 57.00 88 ILE A C 1
ATOM 717 O O . ILE A 1 88 ? 4.640 -11.751 13.878 1.00 57.00 88 ILE A O 1
ATOM 721 N N . ILE A 1 89 ? 3.666 -11.624 15.902 1.00 62.78 89 ILE A N 1
ATOM 722 C CA . ILE A 1 89 ? 3.016 -10.323 15.684 1.00 62.78 89 ILE A CA 1
ATOM 723 C C . ILE A 1 89 ? 3.971 -9.134 15.872 1.00 62.78 89 ILE A C 1
ATOM 725 O O . ILE A 1 89 ? 3.690 -8.061 15.334 1.00 62.78 89 ILE A O 1
ATOM 729 N N . THR A 1 90 ? 5.081 -9.320 16.598 1.00 57.94 90 THR A N 1
ATOM 730 C CA . THR A 1 90 ? 6.086 -8.276 16.885 1.00 57.94 90 THR A CA 1
ATOM 731 C C . THR A 1 90 ? 7.350 -8.381 16.025 1.00 57.94 90 THR A C 1
ATOM 733 O O . THR A 1 90 ? 8.088 -7.403 15.906 1.00 57.94 90 THR A O 1
ATOM 736 N N . GLU A 1 91 ? 7.616 -9.524 15.380 1.00 60.66 91 GLU A N 1
ATOM 737 C CA . GLU A 1 91 ? 8.804 -9.697 14.539 1.00 60.66 91 GLU A CA 1
ATOM 738 C C . GLU A 1 91 ? 8.773 -8.757 13.326 1.00 60.66 91 GLU A C 1
ATOM 740 O O . GLU A 1 91 ? 7.816 -8.735 12.547 1.00 60.66 91 GLU A O 1
ATOM 745 N N . ALA A 1 92 ? 9.841 -7.991 13.109 1.00 57.16 92 ALA A N 1
ATOM 746 C CA . ALA A 1 92 ? 9.928 -7.077 11.976 1.00 57.16 92 ALA A CA 1
ATOM 747 C C . ALA A 1 92 ? 9.879 -7.851 10.643 1.00 57.16 92 ALA A C 1
ATOM 749 O O . ALA A 1 92 ? 10.849 -8.498 10.259 1.00 57.16 92 ALA A O 1
ATOM 750 N N . THR A 1 93 ? 8.768 -7.774 9.893 1.00 54.38 93 THR A N 1
ATOM 751 C CA . THR A 1 93 ? 8.701 -8.436 8.569 1.00 54.38 93 THR A CA 1
ATOM 752 C C . THR A 1 93 ? 9.527 -7.714 7.514 1.00 54.38 93 THR A C 1
ATOM 754 O O . THR A 1 93 ? 9.897 -8.303 6.503 1.00 54.38 93 THR A O 1
ATOM 757 N N . TYR A 1 94 ? 9.766 -6.421 7.711 1.00 63.16 94 TYR A N 1
ATOM 758 C CA . TYR A 1 94 ? 10.446 -5.569 6.749 1.00 63.16 94 TYR A CA 1
ATOM 759 C C . TYR A 1 94 ? 11.715 -4.994 7.368 1.00 63.16 94 TYR A C 1
ATOM 761 O O . TYR A 1 94 ? 11.810 -3.813 7.674 1.00 63.16 94 TYR A O 1
ATOM 769 N N . VAL A 1 95 ? 12.711 -5.859 7.537 1.00 68.69 95 VAL A N 1
ATOM 770 C CA . VAL A 1 95 ? 14.107 -5.428 7.657 1.00 68.69 95 VAL A CA 1
ATOM 771 C C . VAL A 1 95 ? 14.614 -5.121 6.250 1.00 68.69 95 VAL A C 1
ATOM 773 O O . VAL A 1 95 ? 14.111 -5.702 5.282 1.00 68.69 95 VAL A O 1
ATOM 776 N N . LYS A 1 96 ? 15.617 -4.241 6.107 1.00 80.00 96 LYS A N 1
ATOM 777 C CA . LYS A 1 96 ? 16.312 -4.047 4.827 1.00 80.00 96 LYS A CA 1
ATOM 778 C C . LYS A 1 96 ? 16.646 -5.407 4.220 1.00 80.00 96 LYS A C 1
ATOM 780 O O . LYS A 1 96 ? 17.509 -6.128 4.712 1.00 80.00 96 LYS A O 1
ATOM 785 N N . SER A 1 97 ? 15.942 -5.733 3.146 1.00 86.31 97 SER A N 1
ATOM 786 C CA . SER A 1 97 ? 16.016 -7.029 2.496 1.00 86.31 97 SER A CA 1
ATOM 787 C C . SER A 1 97 ? 16.387 -6.845 1.029 1.00 86.31 97 SER A C 1
ATOM 789 O O . SER A 1 97 ? 16.149 -5.777 0.441 1.00 86.31 97 SER A O 1
ATOM 791 N N . PRO A 1 98 ? 16.958 -7.879 0.398 1.00 90.44 98 PRO A N 1
ATOM 792 C CA . PRO A 1 98 ? 17.168 -7.856 -1.042 1.00 90.44 98 PRO A CA 1
ATOM 793 C C . PRO A 1 98 ? 15.867 -7.601 -1.815 1.00 90.44 98 PRO A C 1
ATOM 795 O O . PRO A 1 98 ? 15.864 -6.842 -2.776 1.00 90.44 98 PRO A O 1
ATOM 798 N N . TRP A 1 99 ? 14.734 -8.125 -1.334 1.00 90.81 99 TRP A N 1
ATOM 799 C CA . TRP A 1 99 ? 13.428 -7.902 -1.954 1.00 90.81 99 TRP A CA 1
ATOM 800 C C . TRP A 1 99 ? 13.014 -6.423 -1.960 1.00 90.81 99 TRP A C 1
ATOM 802 O O . TRP A 1 99 ? 12.555 -5.928 -2.989 1.00 90.81 99 TRP A O 1
ATOM 812 N N . LEU A 1 100 ? 13.221 -5.694 -0.853 1.00 92.38 100 LEU A N 1
ATOM 813 C CA . LEU A 1 100 ? 12.935 -4.252 -0.797 1.00 92.38 100 LEU A CA 1
ATOM 814 C C . LEU A 1 100 ? 13.880 -3.464 -1.711 1.00 92.38 100 LEU A C 1
ATOM 816 O O . LEU A 1 100 ? 13.449 -2.537 -2.393 1.00 92.38 100 LEU A O 1
ATOM 820 N N . THR A 1 101 ? 15.150 -3.876 -1.778 1.00 94.12 101 THR A N 1
ATOM 821 C CA . THR A 1 101 ? 16.128 -3.310 -2.722 1.00 94.12 101 THR A CA 1
ATOM 822 C C . THR A 1 101 ? 15.666 -3.507 -4.171 1.00 94.12 101 THR A C 1
ATOM 824 O O . THR A 1 101 ? 15.633 -2.550 -4.942 1.00 94.12 101 THR A O 1
ATOM 827 N N . ALA A 1 102 ? 15.223 -4.715 -4.534 1.00 95.44 102 ALA A N 1
ATOM 828 C CA . ALA A 1 102 ? 14.706 -5.020 -5.865 1.00 95.44 102 ALA A CA 1
ATOM 829 C C . ALA A 1 102 ? 13.423 -4.234 -6.195 1.00 95.44 102 ALA A C 1
ATOM 831 O O . ALA A 1 102 ? 1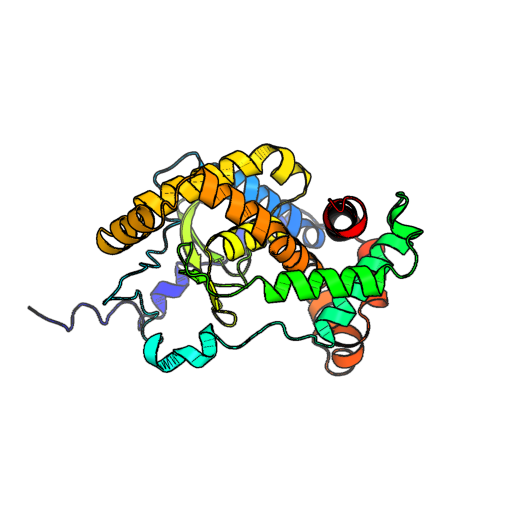3.247 -3.800 -7.336 1.00 95.44 102 ALA A O 1
ATOM 832 N N . ALA A 1 103 ? 12.543 -4.012 -5.212 1.00 96.00 103 ALA A N 1
ATOM 833 C CA . ALA A 1 103 ? 11.345 -3.188 -5.374 1.00 96.00 103 ALA A CA 1
ATOM 834 C C . ALA A 1 103 ? 11.692 -1.706 -5.617 1.00 96.00 103 ALA A C 1
ATOM 836 O O . ALA A 1 103 ? 11.168 -1.099 -6.552 1.00 96.00 103 ALA A O 1
ATOM 837 N N . ALA A 1 104 ? 12.620 -1.139 -4.838 1.00 97.12 104 ALA A N 1
ATOM 838 C CA . ALA A 1 104 ? 13.091 0.236 -5.014 1.00 97.12 104 ALA A CA 1
ATOM 839 C C . ALA A 1 104 ? 13.759 0.445 -6.382 1.00 97.12 104 ALA A C 1
ATOM 841 O O . ALA A 1 104 ? 13.457 1.406 -7.098 1.00 97.12 104 ALA A O 1
ATOM 842 N N . LYS A 1 105 ? 14.615 -0.505 -6.776 1.00 97.62 105 LYS A N 1
ATOM 843 C CA . LYS A 1 105 ? 15.267 -0.538 -8.085 1.00 97.62 105 LYS A CA 1
ATOM 844 C C . LYS A 1 105 ? 14.257 -0.565 -9.222 1.00 97.62 105 LYS A C 1
ATOM 846 O O . LYS A 1 105 ? 14.351 0.240 -10.151 1.00 97.62 105 LYS A O 1
ATOM 851 N N . LEU A 1 106 ? 13.258 -1.444 -9.130 1.00 97.94 106 LEU A N 1
ATOM 852 C CA . LEU A 1 106 ? 12.194 -1.515 -10.120 1.00 97.94 106 LEU A CA 1
ATOM 853 C C . LEU A 1 106 ? 11.431 -0.190 -10.209 1.00 97.94 106 LEU A C 1
ATOM 855 O O . LEU A 1 106 ? 11.246 0.307 -11.315 1.00 97.94 106 LEU A O 1
ATOM 859 N N . ALA A 1 107 ? 11.009 0.398 -9.086 1.00 97.88 107 ALA A N 1
ATOM 860 C CA . ALA A 1 107 ? 10.264 1.658 -9.091 1.00 97.88 107 ALA A CA 1
ATOM 861 C C . ALA A 1 107 ? 11.048 2.777 -9.796 1.00 97.88 107 ALA A C 1
ATOM 863 O O . ALA A 1 107 ? 10.510 3.466 -10.668 1.00 97.88 107 ALA A O 1
ATOM 864 N N . ALA A 1 108 ? 12.343 2.912 -9.491 1.00 97.75 108 ALA A N 1
ATOM 865 C CA . ALA A 1 108 ? 13.213 3.876 -10.157 1.00 97.75 108 ALA A CA 1
ATOM 866 C C . ALA A 1 108 ? 13.339 3.599 -11.666 1.00 97.75 108 ALA A C 1
ATOM 868 O O . ALA A 1 108 ? 13.293 4.530 -12.472 1.00 97.75 108 ALA A O 1
ATOM 869 N N . ASN A 1 109 ? 13.472 2.333 -12.066 1.00 97.62 109 ASN A N 1
ATOM 870 C CA . ASN A 1 109 ? 13.597 1.956 -13.473 1.00 97.62 109 ASN A CA 1
ATOM 871 C C . ASN A 1 109 ? 12.285 2.122 -14.250 1.00 97.62 109 ASN A C 1
ATOM 873 O O . ASN A 1 109 ? 12.316 2.640 -15.361 1.00 97.62 109 ASN A O 1
ATOM 877 N N . MET A 1 110 ? 11.133 1.798 -13.660 1.00 97.62 110 MET A N 1
ATOM 878 C CA . MET A 1 110 ? 9.816 2.049 -14.258 1.00 97.62 110 MET A CA 1
ATOM 879 C C . MET A 1 110 ? 9.622 3.535 -14.567 1.00 97.62 110 MET A C 1
ATOM 881 O O . MET A 1 110 ? 9.173 3.886 -15.658 1.00 97.62 110 MET A O 1
ATOM 885 N N . LEU A 1 111 ? 10.032 4.421 -13.652 1.00 97.19 111 LEU A N 1
ATOM 886 C CA . LEU A 1 111 ? 9.995 5.865 -13.879 1.00 97.19 111 LEU A CA 1
ATOM 887 C C . LEU A 1 111 ? 10.968 6.303 -14.976 1.00 97.19 111 LEU A C 1
ATOM 889 O O . LEU A 1 111 ? 10.577 7.063 -15.859 1.00 97.19 111 LEU A O 1
ATOM 893 N N . LYS A 1 112 ? 12.208 5.800 -14.967 1.00 95.69 112 LYS A N 1
ATOM 894 C CA . LYS A 1 112 ? 13.196 6.097 -16.017 1.00 95.69 112 LYS A CA 1
ATOM 895 C C . LYS A 1 112 ? 12.726 5.669 -17.406 1.00 95.69 112 LYS A C 1
ATOM 897 O O . LYS A 1 112 ? 12.975 6.379 -18.377 1.00 95.69 112 LYS A O 1
ATOM 902 N N . THR A 1 113 ? 12.061 4.521 -17.496 1.00 96.31 113 THR A N 1
ATOM 903 C CA . THR A 1 113 ? 11.616 3.936 -18.762 1.00 96.31 113 THR A CA 1
ATOM 904 C C . THR A 1 113 ? 10.314 4.553 -19.268 1.00 96.31 113 THR A C 1
ATOM 906 O O . THR A 1 113 ? 10.204 4.814 -20.464 1.00 96.31 113 THR A O 1
ATOM 909 N N . PHE A 1 114 ? 9.329 4.782 -18.394 1.00 96.50 114 PHE A N 1
ATOM 910 C CA . PHE A 1 114 ? 7.958 5.087 -18.817 1.00 96.50 114 PHE A CA 1
ATOM 911 C C . PHE A 1 114 ? 7.424 6.450 -18.373 1.00 96.50 114 PHE A C 1
ATOM 913 O O . PHE A 1 114 ? 6.488 6.944 -19.004 1.00 96.50 114 PHE A O 1
ATOM 920 N N . SER A 1 115 ? 7.974 7.074 -17.326 1.00 93.50 115 SER A N 1
ATOM 921 C CA . SER A 1 115 ? 7.481 8.385 -16.892 1.00 93.50 115 SER A CA 1
ATOM 922 C C . SER A 1 115 ? 7.894 9.473 -17.883 1.00 93.50 115 SER A C 1
ATOM 924 O O . SER A 1 115 ? 9.036 9.547 -18.341 1.00 93.50 115 SER A O 1
ATOM 926 N N . THR A 1 116 ? 6.955 10.364 -18.192 1.00 90.25 116 THR A N 1
ATOM 927 C CA . THR A 1 116 ? 7.197 11.569 -19.001 1.00 90.25 116 THR A CA 1
ATOM 928 C C . THR A 1 116 ? 7.572 12.781 -18.145 1.00 90.25 116 THR A C 1
ATOM 930 O O . THR A 1 116 ? 7.827 13.859 -18.681 1.00 90.25 116 THR A O 1
ATOM 933 N N . LYS A 1 117 ? 7.601 12.624 -16.817 1.00 90.62 117 LYS A N 1
ATOM 934 C CA . LYS A 1 117 ? 7.848 13.692 -15.842 1.00 90.62 117 LYS A CA 1
ATOM 935 C C . LYS A 1 117 ? 9.331 13.769 -15.467 1.00 90.62 117 LYS A C 1
ATOM 937 O O . LYS A 1 117 ? 10.112 12.862 -15.748 1.00 90.62 117 LYS A O 1
ATOM 942 N N . ILE A 1 118 ? 9.706 14.837 -14.756 1.00 87.75 118 ILE A N 1
ATOM 943 C CA . ILE A 1 118 ? 11.090 15.098 -14.311 1.00 87.75 118 ILE A CA 1
ATOM 944 C C . ILE A 1 118 ? 11.664 13.998 -13.400 1.00 87.75 118 ILE A C 1
ATOM 946 O O . ILE A 1 118 ? 12.871 13.921 -13.197 1.00 87.75 118 ILE A O 1
ATOM 950 N N . PHE A 1 119 ? 10.818 13.110 -12.870 1.00 88.00 119 PHE A N 1
ATOM 951 C CA . PHE A 1 119 ? 11.215 12.041 -11.954 1.00 88.00 119 PHE A CA 1
ATOM 952 C C . PHE A 1 119 ? 12.321 11.143 -12.517 1.00 88.00 119 PHE A C 1
ATOM 954 O O . PHE A 1 119 ? 13.209 10.736 -11.776 1.00 88.00 119 PHE A O 1
ATOM 961 N N . ARG A 1 120 ? 12.314 10.890 -13.832 1.00 82.44 120 ARG A N 1
ATOM 962 C CA . ARG A 1 120 ? 13.341 10.088 -14.518 1.00 82.44 120 ARG A CA 1
ATOM 963 C C . ARG A 1 120 ? 14.749 10.693 -14.470 1.00 82.44 120 ARG A C 1
ATOM 965 O O . ARG A 1 120 ? 15.720 9.974 -14.679 1.00 82.44 120 ARG A O 1
ATOM 972 N N . GLU A 1 121 ? 14.855 11.997 -14.218 1.00 88.69 121 GLU A N 1
ATOM 973 C CA . GLU A 1 121 ? 16.114 12.754 -14.197 1.00 88.69 121 GLU A CA 1
ATOM 974 C C . GLU A 1 121 ? 16.671 12.914 -12.774 1.00 88.69 121 GLU A C 1
ATOM 976 O O . GLU A 1 121 ? 17.753 13.470 -12.582 1.00 88.69 121 GLU A O 1
ATOM 981 N N . ILE A 1 122 ? 15.961 12.408 -11.758 1.00 91.44 122 ILE A N 1
ATOM 982 C CA . ILE A 1 122 ? 16.413 12.466 -10.369 1.00 91.44 122 ILE A CA 1
ATOM 983 C C . ILE A 1 122 ? 17.662 11.593 -10.207 1.00 91.44 122 ILE A C 1
ATOM 985 O O . ILE A 1 122 ? 17.621 10.366 -10.336 1.00 91.44 122 ILE A O 1
ATOM 989 N N . LEU A 1 123 ? 18.778 12.240 -9.866 1.00 92.69 123 LEU A N 1
ATOM 990 C CA . LEU A 1 123 ? 20.009 11.552 -9.495 1.00 92.69 123 LEU A CA 1
ATOM 991 C C . LEU A 1 123 ? 19.785 10.707 -8.240 1.00 92.69 123 LEU A C 1
ATOM 993 O O . LEU A 1 123 ? 19.173 11.170 -7.268 1.00 92.69 123 LEU A O 1
ATOM 997 N N . ASP A 1 124 ? 20.328 9.492 -8.279 1.00 94.62 124 ASP A N 1
ATOM 998 C CA . ASP A 1 124 ? 20.298 8.527 -7.179 1.00 94.62 124 ASP A CA 1
ATOM 999 C C . ASP A 1 124 ? 18.881 8.137 -6.715 1.00 94.62 124 ASP A C 1
ATOM 1001 O O . ASP A 1 124 ? 18.612 7.913 -5.537 1.00 94.62 124 ASP A O 1
ATOM 1005 N N . LEU A 1 125 ? 17.934 8.092 -7.661 1.00 95.38 125 LEU A N 1
ATOM 1006 C CA . LEU A 1 125 ? 16.528 7.812 -7.365 1.00 95.38 125 LEU A CA 1
ATOM 1007 C C . LEU A 1 125 ? 16.312 6.461 -6.667 1.00 95.38 125 LEU A C 1
ATOM 1009 O O . LEU A 1 125 ? 15.468 6.376 -5.786 1.00 95.38 125 LEU A O 1
ATOM 1013 N N . GLU A 1 126 ? 17.068 5.426 -7.035 1.00 95.88 126 GLU A N 1
ATOM 1014 C CA . GLU A 1 126 ? 16.943 4.086 -6.445 1.00 95.88 126 GLU A CA 1
ATOM 1015 C C . GLU A 1 126 ? 17.210 4.096 -4.936 1.00 95.88 126 GLU A C 1
ATOM 1017 O O . GLU A 1 126 ? 16.363 3.638 -4.171 1.00 95.88 126 GLU A O 1
ATOM 1022 N N . ASN A 1 127 ? 18.327 4.688 -4.498 1.00 95.94 127 ASN A N 1
ATOM 1023 C CA . ASN A 1 127 ? 18.658 4.772 -3.075 1.00 95.94 127 ASN A CA 1
ATOM 1024 C C . ASN A 1 127 ? 17.667 5.663 -2.321 1.00 95.94 127 ASN A C 1
ATOM 1026 O O . ASN A 1 127 ? 17.187 5.275 -1.262 1.00 95.94 127 ASN A O 1
ATOM 1030 N N . LYS A 1 128 ? 17.259 6.800 -2.902 1.00 96.25 128 LYS A N 1
ATOM 1031 C CA . LYS A 1 128 ? 16.235 7.669 -2.294 1.00 96.25 128 LYS A CA 1
ATOM 1032 C C . LYS A 1 128 ? 14.893 6.962 -2.114 1.00 96.25 128 LYS A C 1
ATOM 1034 O O . LYS A 1 128 ? 14.217 7.183 -1.112 1.00 96.25 128 LYS A O 1
ATOM 1039 N N . VAL A 1 129 ? 14.490 6.136 -3.083 1.00 96.62 129 VAL A N 1
ATOM 1040 C CA . VAL A 1 129 ? 13.276 5.321 -2.969 1.00 96.62 129 VAL A CA 1
ATOM 1041 C C . VAL A 1 129 ? 13.451 4.263 -1.885 1.00 96.62 129 VAL A C 1
ATOM 1043 O O . VAL A 1 129 ? 12.564 4.117 -1.049 1.00 96.62 129 VAL A O 1
ATOM 1046 N N . LEU A 1 130 ? 14.591 3.567 -1.862 1.00 95.88 130 LEU A N 1
ATOM 1047 C CA . LEU A 1 130 ? 14.881 2.550 -0.856 1.00 95.88 130 LEU A CA 1
ATOM 1048 C C . LEU A 1 130 ? 14.844 3.128 0.563 1.00 95.88 130 LEU A C 1
ATOM 1050 O O . LEU A 1 130 ? 14.153 2.574 1.410 1.00 95.88 130 LEU A O 1
ATOM 1054 N N . ASP A 1 131 ? 15.511 4.254 0.812 1.00 95.38 131 ASP A N 1
ATOM 1055 C CA . ASP A 1 131 ? 15.548 4.895 2.132 1.00 95.38 131 ASP A CA 1
ATOM 1056 C C . ASP A 1 131 ? 14.140 5.237 2.639 1.00 95.38 131 ASP A C 1
ATOM 1058 O O . ASP A 1 131 ? 13.802 4.972 3.793 1.00 95.38 131 ASP A O 1
ATOM 1062 N N . ARG A 1 132 ? 13.280 5.764 1.759 1.00 95.56 132 ARG A N 1
ATOM 1063 C CA . ARG A 1 132 ? 11.884 6.083 2.091 1.00 95.56 132 ARG A CA 1
ATOM 1064 C C . ARG A 1 132 ? 11.021 4.835 2.294 1.00 95.56 132 ARG A C 1
ATOM 1066 O O . ARG A 1 132 ? 10.159 4.839 3.168 1.00 95.56 132 ARG A O 1
ATOM 1073 N N . ILE A 1 133 ? 11.253 3.765 1.530 1.00 94.81 133 ILE A N 1
ATOM 1074 C CA . ILE A 1 133 ? 10.587 2.471 1.748 1.00 94.81 133 ILE A CA 1
ATOM 1075 C C . ILE A 1 133 ? 10.960 1.902 3.123 1.00 94.81 133 ILE A C 1
ATOM 1077 O O . ILE A 1 133 ? 10.080 1.437 3.844 1.00 94.81 133 ILE A O 1
ATOM 1081 N N . LEU A 1 134 ? 12.241 1.957 3.500 1.00 93.38 134 LEU A N 1
ATOM 1082 C CA . LEU A 1 134 ? 12.708 1.479 4.805 1.00 93.38 134 LEU A CA 1
ATOM 1083 C C . LEU A 1 134 ? 12.090 2.292 5.947 1.00 93.38 134 LEU A C 1
ATOM 1085 O O . LEU A 1 134 ? 11.544 1.708 6.876 1.00 93.38 134 LEU A O 1
ATOM 1089 N N . GLU A 1 135 ? 12.056 3.619 5.826 1.00 93.44 135 GLU A N 1
ATOM 1090 C CA . GLU A 1 135 ? 11.374 4.483 6.796 1.00 93.44 135 GLU A CA 1
ATOM 1091 C C . GLU A 1 135 ? 9.880 4.150 6.931 1.00 93.44 135 GLU A C 1
ATOM 1093 O O . GLU A 1 135 ? 9.338 4.138 8.036 1.00 93.44 135 GLU A O 1
ATOM 1098 N N . ALA A 1 136 ? 9.204 3.849 5.818 1.00 93.56 136 ALA A N 1
ATOM 1099 C CA . ALA A 1 136 ? 7.794 3.468 5.839 1.00 93.56 136 ALA A CA 1
ATOM 1100 C C . ALA A 1 136 ? 7.579 2.157 6.602 1.00 93.56 136 ALA A C 1
ATOM 1102 O O . ALA A 1 136 ? 6.613 2.031 7.354 1.00 93.56 136 ALA A O 1
ATOM 1103 N N . CYS A 1 137 ? 8.487 1.197 6.418 1.00 90.12 137 CYS A N 1
ATOM 1104 C CA . CYS A 1 137 ? 8.468 -0.084 7.112 1.00 90.12 137 CYS A CA 1
ATOM 1105 C C . CYS A 1 137 ? 8.709 0.084 8.618 1.00 90.12 137 CYS A C 1
ATOM 1107 O O . CYS A 1 137 ? 7.964 -0.487 9.409 1.00 90.12 137 CYS A O 1
ATOM 1109 N N . ASP A 1 138 ? 9.659 0.935 9.012 1.00 89.50 138 ASP A N 1
ATOM 1110 C CA . ASP A 1 138 ? 9.965 1.241 10.419 1.00 89.50 138 ASP A CA 1
ATOM 1111 C C . ASP A 1 138 ? 8.819 1.973 11.149 1.00 89.50 138 ASP A C 1
ATOM 1113 O O . ASP A 1 138 ? 8.772 2.020 12.385 1.00 89.50 138 ASP A O 1
ATOM 1117 N N . CYS A 1 139 ? 7.882 2.561 10.397 1.00 91.12 139 CYS A N 1
ATOM 1118 C CA . CYS A 1 139 ? 6.673 3.167 10.949 1.00 91.12 139 CYS A CA 1
ATOM 1119 C C . CYS A 1 139 ? 5.596 2.138 11.323 1.00 91.12 139 CYS A C 1
ATOM 1121 O O . CYS A 1 139 ? 4.698 2.480 12.089 1.00 91.12 139 CYS A O 1
ATOM 1123 N N . LEU A 1 140 ? 5.644 0.906 10.809 1.00 89.94 140 LEU A N 1
ATOM 1124 C CA . LEU A 1 140 ? 4.690 -0.128 11.202 1.00 89.94 140 LEU A CA 1
ATOM 1125 C C . LEU A 1 140 ? 5.138 -0.777 12.515 1.00 89.94 140 LEU A C 1
ATOM 1127 O O . LEU A 1 140 ? 5.941 -1.708 12.527 1.00 89.94 140 LEU A O 1
ATOM 1131 N N . LYS A 1 141 ? 4.608 -0.263 13.621 1.00 86.69 141 LYS A N 1
ATOM 1132 C CA . LYS A 1 141 ? 4.864 -0.735 14.984 1.00 86.69 141 LYS A CA 1
ATOM 1133 C C . LYS A 1 141 ? 3.735 -0.313 15.915 1.00 86.69 141 LYS A C 1
ATOM 1135 O O . LYS A 1 141 ? 2.824 0.402 15.504 1.00 86.69 141 LYS A O 1
ATOM 1140 N N . GLU A 1 142 ? 3.838 -0.718 17.169 1.00 84.81 142 GLU A N 1
ATOM 1141 C CA . GLU A 1 142 ? 2.957 -0.265 18.237 1.00 84.81 142 GLU A CA 1
ATOM 1142 C C . GLU A 1 142 ? 3.238 1.184 18.639 1.00 84.81 142 GLU A C 1
ATOM 1144 O O . GLU A 1 142 ? 4.376 1.665 18.591 1.00 84.81 142 GLU A O 1
ATOM 1149 N N . TYR A 1 143 ? 2.178 1.866 19.060 1.00 86.62 143 TYR A N 1
ATOM 1150 C CA . TYR A 1 143 ? 2.227 3.247 19.520 1.00 86.62 143 TYR A CA 1
ATOM 1151 C C . TYR A 1 143 ? 1.331 3.454 20.739 1.00 86.62 143 TYR A C 1
ATOM 1153 O O . TYR A 1 143 ? 0.167 3.057 20.726 1.00 86.62 143 TYR A O 1
ATOM 1161 N N . ASP A 1 144 ? 1.852 4.121 21.765 1.00 86.00 144 ASP A N 1
ATOM 1162 C CA . ASP A 1 144 ? 1.125 4.356 23.020 1.00 86.00 144 ASP A CA 1
ATOM 1163 C C . ASP A 1 144 ? 0.041 5.441 22.900 1.00 86.00 144 ASP A C 1
ATOM 1165 O O . ASP A 1 144 ? -0.865 5.509 23.726 1.00 86.00 144 ASP A O 1
ATOM 1169 N N . ASP A 1 145 ? 0.120 6.295 21.875 1.00 85.50 145 ASP A N 1
ATOM 1170 C CA . ASP A 1 145 ? -0.756 7.451 21.648 1.00 85.50 145 ASP A CA 1
ATOM 1171 C C . ASP A 1 145 ? -1.904 7.169 20.660 1.00 85.50 145 ASP A C 1
ATOM 1173 O O . ASP A 1 145 ? -2.545 8.089 20.150 1.00 85.50 145 ASP A O 1
ATOM 1177 N N . THR A 1 146 ? -2.172 5.898 20.356 1.00 86.75 146 THR A N 1
ATOM 1178 C CA . THR A 1 146 ? -3.240 5.493 19.436 1.00 86.75 146 THR A CA 1
ATOM 1179 C C . THR A 1 146 ? -3.767 4.097 19.744 1.00 86.75 146 THR A C 1
ATOM 1181 O O . THR A 1 146 ? -3.204 3.348 20.544 1.00 86.75 146 THR A O 1
ATOM 1184 N N . ILE A 1 147 ? -4.873 3.728 19.099 1.00 80.69 147 ILE A N 1
ATOM 1185 C CA . ILE A 1 147 ? -5.365 2.357 19.153 1.00 80.69 147 ILE A CA 1
ATOM 1186 C C . ILE A 1 147 ? -4.535 1.462 18.227 1.00 80.69 147 ILE A C 1
ATOM 1188 O O . ILE A 1 147 ? -4.392 1.740 17.037 1.00 80.69 147 ILE A O 1
ATOM 1192 N N . ASN A 1 148 ? -4.019 0.367 18.784 1.00 80.31 148 ASN A N 1
ATOM 1193 C CA . ASN A 1 148 ? -3.387 -0.713 18.033 1.00 80.31 148 ASN A CA 1
ATOM 1194 C C . ASN A 1 148 ? -4.353 -1.898 17.945 1.00 80.31 148 ASN A C 1
ATOM 1196 O O . ASN A 1 148 ? -5.096 -2.175 18.889 1.00 80.31 148 ASN A O 1
ATOM 1200 N N . VAL A 1 149 ? -4.347 -2.571 16.800 1.00 79.56 149 VAL A N 1
ATOM 1201 C CA . VAL A 1 149 ? -5.182 -3.732 16.486 1.00 79.56 149 VAL A CA 1
ATOM 1202 C C . VAL A 1 149 ? -4.330 -4.812 15.826 1.00 79.56 149 VAL A C 1
ATOM 1204 O O . VAL A 1 149 ? -3.215 -4.546 15.374 1.00 79.56 149 VAL A O 1
ATOM 1207 N N . VAL A 1 150 ? -4.858 -6.036 15.752 1.00 78.19 150 VAL A N 1
ATOM 1208 C CA . VAL A 1 150 ? -4.256 -7.079 14.915 1.00 78.19 150 VAL A CA 1
ATOM 1209 C C . VAL A 1 150 ? -4.563 -6.758 13.455 1.00 78.19 150 VAL A C 1
ATOM 1211 O O . VAL A 1 150 ? -5.718 -6.708 13.042 1.00 78.19 150 VAL A O 1
ATOM 1214 N N . LEU A 1 151 ? -3.501 -6.519 12.704 1.00 79.69 151 LEU A N 1
ATOM 1215 C CA . LEU A 1 151 ? -3.468 -6.236 11.282 1.00 79.69 151 LEU A CA 1
ATOM 1216 C C . LEU A 1 151 ? -3.261 -7.532 10.504 1.00 79.69 151 LEU A C 1
ATOM 1218 O O . LEU A 1 151 ? -2.494 -8.401 10.917 1.00 79.69 151 LEU A O 1
ATOM 1222 N N . HIS A 1 152 ? -3.886 -7.619 9.340 1.00 82.44 152 HIS A N 1
ATOM 1223 C CA . HIS A 1 152 ? -3.657 -8.643 8.332 1.00 82.44 152 HIS A CA 1
ATOM 1224 C C . HIS A 1 152 ? -2.324 -8.432 7.600 1.00 82.44 152 HIS A C 1
ATOM 1226 O O . HIS A 1 152 ? -1.640 -9.400 7.266 1.00 82.44 152 HIS A O 1
ATOM 1232 N N . LYS A 1 153 ? -1.952 -7.168 7.338 1.00 84.06 153 LYS A N 1
ATOM 1233 C CA . LYS A 1 153 ? -0.728 -6.686 6.663 1.00 84.06 153 LYS A CA 1
ATOM 1234 C C . LYS A 1 153 ? -0.538 -7.096 5.197 1.00 84.06 153 LYS A C 1
ATOM 1236 O O . LYS A 1 153 ? 0.223 -6.447 4.481 1.00 84.06 153 LYS A O 1
ATOM 1241 N N . ASP A 1 154 ? -1.247 -8.116 4.739 1.00 79.69 154 ASP A N 1
ATOM 1242 C CA . ASP A 1 154 ? -1.353 -8.498 3.327 1.00 79.69 154 ASP A CA 1
ATOM 1243 C C . ASP A 1 154 ? -2.813 -8.463 2.849 1.00 79.69 154 ASP A C 1
ATOM 1245 O O . ASP A 1 154 ? -3.355 -9.445 2.353 1.00 79.69 154 ASP A O 1
ATOM 1249 N N . LEU A 1 155 ? -3.512 -7.353 3.104 1.00 74.44 155 LEU A N 1
ATOM 1250 C CA . LEU A 1 155 ? -4.931 -7.230 2.773 1.00 74.44 155 LEU A CA 1
ATOM 1251 C C . LEU A 1 155 ? -5.122 -6.666 1.359 1.00 74.44 155 LEU A C 1
ATOM 1253 O O . LEU A 1 155 ? -4.912 -5.479 1.108 1.00 74.44 155 LEU A O 1
ATOM 1257 N N . TRP A 1 156 ? -5.573 -7.519 0.443 1.00 75.06 156 TRP A N 1
ATOM 1258 C CA . TRP A 1 156 ? -5.936 -7.187 -0.937 1.00 75.06 156 TRP A CA 1
ATOM 1259 C C . TRP A 1 156 ? -7.047 -8.118 -1.426 1.00 75.06 156 TRP A C 1
ATOM 1261 O O . TRP A 1 156 ? -7.406 -9.067 -0.737 1.00 75.06 156 TRP A O 1
ATOM 1271 N N . ALA A 1 157 ? -7.615 -7.840 -2.603 1.00 67.94 157 ALA A N 1
ATOM 1272 C CA . ALA A 1 157 ? -8.837 -8.499 -3.075 1.00 67.94 157 ALA A CA 1
ATOM 1273 C C . ALA A 1 157 ? -8.759 -10.039 -3.092 1.00 67.94 157 ALA A C 1
ATOM 1275 O O . ALA A 1 157 ? -9.742 -10.687 -2.748 1.00 67.94 157 ALA A O 1
ATOM 1276 N N . ASN A 1 158 ? -7.602 -10.626 -3.424 1.00 72.06 158 ASN A N 1
ATOM 1277 C CA . ASN A 1 158 ? -7.445 -12.085 -3.483 1.00 72.06 158 ASN A CA 1
ATOM 1278 C C . ASN A 1 158 ? -7.409 -12.758 -2.103 1.00 72.06 158 ASN A C 1
ATOM 1280 O O . ASN A 1 158 ? -7.689 -13.949 -2.010 1.00 72.06 158 ASN A O 1
ATOM 1284 N N . ASN A 1 159 ? -7.133 -11.995 -1.044 1.00 73.69 159 ASN A N 1
ATOM 1285 C CA . ASN A 1 159 ? -7.161 -12.472 0.339 1.00 73.69 159 ASN A CA 1
ATOM 1286 C C . ASN A 1 159 ? -8.537 -12.252 0.993 1.00 73.69 159 ASN A C 1
ATOM 1288 O O . ASN A 1 159 ? -8.678 -12.273 2.216 1.00 73.69 159 ASN A O 1
ATOM 1292 N N . ILE A 1 160 ? -9.574 -12.039 0.173 1.00 70.81 160 ILE A N 1
ATOM 1293 C CA . ILE A 1 160 ? -10.959 -11.916 0.615 1.00 70.81 160 ILE A CA 1
ATOM 1294 C C . ILE A 1 160 ? -11.829 -12.882 -0.188 1.00 70.81 160 ILE A C 1
ATOM 1296 O O . ILE A 1 160 ? -11.977 -12.765 -1.403 1.00 70.81 160 ILE A O 1
ATOM 1300 N N . MET A 1 161 ? -12.448 -13.829 0.508 1.00 64.56 161 MET A N 1
ATOM 1301 C CA . MET A 1 161 ? -13.465 -14.708 -0.057 1.00 64.56 161 MET A CA 1
ATOM 1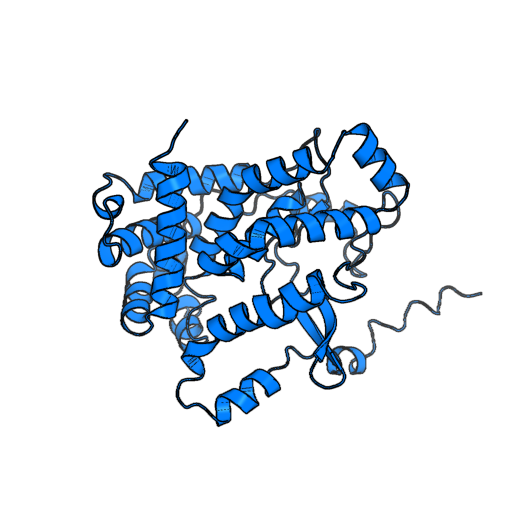302 C C . MET A 1 161 ? -14.846 -14.089 0.111 1.00 64.56 161 MET A C 1
ATOM 1304 O O . MET A 1 161 ? -15.167 -13.558 1.173 1.00 64.56 161 MET A O 1
ATOM 1308 N N . PHE A 1 162 ? -15.697 -14.219 -0.902 1.00 66.56 162 PHE A N 1
ATOM 1309 C CA . PHE A 1 162 ? -17.060 -13.697 -0.875 1.00 66.56 162 PHE A CA 1
ATOM 1310 C C . PHE A 1 162 ? -18.072 -14.841 -0.894 1.00 66.56 162 PHE A C 1
ATOM 1312 O O . PHE A 1 162 ? -17.940 -15.810 -1.637 1.00 66.56 162 PHE A O 1
ATOM 1319 N N . ARG A 1 163 ? -19.121 -14.725 -0.077 1.00 66.00 163 ARG A N 1
ATOM 1320 C CA . ARG A 1 163 ? -20.344 -15.515 -0.254 1.00 66.00 163 ARG A CA 1
ATOM 1321 C C . ARG A 1 163 ? -21.289 -14.706 -1.119 1.00 66.00 163 ARG A C 1
ATOM 1323 O O . ARG A 1 163 ? -21.523 -13.542 -0.803 1.00 66.00 163 ARG A O 1
ATOM 1330 N N . TYR A 1 164 ? -21.871 -15.315 -2.144 1.00 67.75 164 TYR A N 1
ATOM 1331 C CA . TYR A 1 164 ? -22.803 -14.643 -3.048 1.00 67.75 164 TYR A CA 1
ATOM 1332 C C . TYR A 1 164 ? -24.237 -15.132 -2.845 1.00 67.75 164 TYR A C 1
ATOM 1334 O O . TYR A 1 164 ? -24.487 -16.321 -2.672 1.00 67.75 164 TYR A O 1
ATOM 1342 N N . GLU A 1 165 ? -25.191 -14.207 -2.909 1.00 72.62 165 GLU A N 1
ATOM 1343 C CA . GLU A 1 165 ? -26.627 -14.472 -2.939 1.00 72.62 165 GLU A CA 1
ATOM 1344 C C . GLU A 1 165 ? -27.243 -13.656 -4.081 1.00 72.62 165 GLU A C 1
ATOM 1346 O O . GLU A 1 165 ? -27.074 -12.440 -4.160 1.00 72.62 165 GLU A O 1
ATOM 1351 N N . ASN A 1 166 ? -27.950 -14.321 -5.000 1.00 79.31 166 ASN A N 1
ATOM 1352 C CA . ASN A 1 166 ? -28.552 -13.689 -6.185 1.00 79.31 166 ASN A CA 1
ATOM 1353 C C . ASN A 1 166 ? -27.552 -12.873 -7.041 1.00 79.31 166 ASN A C 1
ATOM 1355 O O . ASN A 1 166 ? -27.892 -11.804 -7.547 1.00 79.31 166 ASN A O 1
ATOM 1359 N N . GLY A 1 167 ? -26.310 -13.353 -7.181 1.00 67.81 167 GLY A N 1
ATOM 1360 C CA . GLY A 1 167 ? -25.257 -12.689 -7.968 1.00 67.81 167 GLY A CA 1
ATOM 1361 C C . GLY A 1 167 ? -24.657 -11.436 -7.315 1.00 67.81 167 GLY A C 1
ATOM 1362 O O . GLY A 1 167 ? -23.887 -10.712 -7.945 1.00 67.81 167 GLY A O 1
ATOM 1363 N N . LEU A 1 168 ? -24.999 -11.161 -6.055 1.00 57.06 168 LEU A N 1
ATOM 1364 C CA . LEU A 1 168 ? -24.428 -10.082 -5.254 1.00 57.06 168 LEU A CA 1
ATOM 1365 C C . LEU A 1 168 ? -23.675 -10.682 -4.065 1.00 57.06 168 LEU A C 1
ATOM 1367 O O . LEU A 1 168 ? -24.129 -11.692 -3.529 1.00 57.06 168 LEU A O 1
ATOM 1371 N N . PRO A 1 169 ? -22.559 -10.089 -3.610 1.00 58.56 169 PRO A N 1
ATOM 1372 C CA . PRO A 1 169 ? -21.958 -10.520 -2.366 1.00 58.56 169 PRO A CA 1
ATOM 1373 C C . PRO A 1 169 ? -22.981 -10.353 -1.238 1.00 58.56 169 PRO A C 1
ATOM 1375 O O . PRO A 1 169 ? -23.754 -9.405 -1.181 1.00 58.56 169 PRO A O 1
ATOM 1378 N N . ALA A 1 170 ? -23.036 -11.308 -0.340 1.00 61.06 170 ALA A N 1
ATOM 1379 C CA . ALA A 1 170 ? -23.861 -11.246 0.856 1.00 61.06 170 ALA A CA 1
ATOM 1380 C C . ALA A 1 170 ? -22.985 -11.246 2.103 1.00 61.06 170 ALA A C 1
ATOM 1382 O O . ALA A 1 170 ? -23.372 -10.704 3.135 1.00 61.06 170 ALA A O 1
ATOM 1383 N N . ASN A 1 171 ? -21.795 -11.842 2.003 1.00 58.50 171 ASN A N 1
ATOM 1384 C CA . ASN A 1 171 ? -20.831 -11.898 3.085 1.00 58.50 171 ASN A CA 1
ATOM 1385 C C . ASN A 1 171 ? -19.399 -11.938 2.542 1.00 58.50 171 ASN A C 1
ATOM 1387 O O . ASN A 1 171 ? -19.187 -12.261 1.372 1.00 58.50 171 ASN A O 1
ATOM 1391 N N . ALA A 1 172 ? -18.430 -11.654 3.405 1.00 63.88 172 ALA A N 1
ATOM 1392 C CA . ALA A 1 172 ? -17.012 -11.738 3.095 1.00 63.88 172 ALA A CA 1
ATOM 1393 C C . ALA A 1 172 ? -16.244 -12.407 4.241 1.00 63.88 172 ALA A C 1
ATOM 1395 O O . ALA A 1 172 ? -16.667 -12.361 5.395 1.00 63.88 172 ALA A O 1
ATOM 1396 N N . MET A 1 173 ? -15.114 -13.025 3.918 1.00 64.50 173 MET A N 1
ATOM 1397 C CA . MET A 1 173 ? -14.193 -13.629 4.872 1.00 64.50 173 MET A CA 1
ATOM 1398 C C . MET A 1 173 ? -12.762 -13.313 4.452 1.00 64.50 173 MET A C 1
ATOM 1400 O O . MET A 1 173 ? -12.402 -13.508 3.294 1.00 64.50 173 MET A O 1
ATOM 1404 N N . LEU A 1 174 ? -11.953 -12.831 5.393 1.00 68.25 174 LEU A N 1
ATOM 1405 C CA . LEU A 1 174 ? -10.518 -12.652 5.178 1.00 68.25 174 LEU A CA 1
ATOM 1406 C C . LEU A 1 174 ? -9.810 -14.006 5.289 1.00 68.25 174 LEU A C 1
ATOM 1408 O O . LEU A 1 174 ? -10.162 -14.813 6.152 1.00 68.25 174 LEU A O 1
ATOM 1412 N N . ILE A 1 175 ? -8.818 -14.238 4.437 1.00 65.38 175 ILE A N 1
ATOM 1413 C CA . ILE A 1 175 ? -7.996 -15.451 4.417 1.00 65.38 175 ILE A CA 1
ATOM 1414 C C . ILE A 1 175 ? -6.517 -15.084 4.283 1.00 65.38 175 ILE A C 1
ATOM 1416 O O . ILE A 1 175 ? -6.197 -13.969 3.905 1.00 65.38 175 ILE A O 1
ATOM 1420 N N . ASP A 1 176 ? -5.629 -16.050 4.521 1.00 64.50 176 ASP A N 1
ATOM 1421 C CA . ASP A 1 176 ? -4.175 -15.883 4.384 1.00 64.50 176 ASP A CA 1
ATOM 1422 C C . ASP A 1 176 ? -3.548 -14.865 5.362 1.00 64.50 176 ASP A C 1
ATOM 1424 O O . ASP A 1 176 ? -3.011 -13.814 5.016 1.00 64.50 176 ASP A O 1
ATOM 1428 N N . PHE A 1 177 ? -3.563 -15.239 6.640 1.00 73.50 177 PHE A N 1
ATOM 1429 C CA . PHE A 1 177 ? -3.035 -14.447 7.753 1.00 73.50 177 PHE A CA 1
ATOM 1430 C C . PHE A 1 177 ? -1.512 -14.595 7.949 1.00 73.50 177 PHE A C 1
ATOM 1432 O O . PHE A 1 177 ? -1.002 -14.363 9.045 1.00 73.50 177 PHE A O 1
ATOM 1439 N N . GLN A 1 178 ? -0.752 -14.972 6.915 1.00 69.25 178 GLN A N 1
ATOM 1440 C CA . GLN A 1 178 ? 0.694 -15.230 7.030 1.00 69.25 178 GLN A CA 1
ATOM 1441 C C . GLN A 1 178 ? 1.516 -13.997 7.452 1.00 69.25 178 GLN A C 1
ATOM 1443 O O . GLN A 1 178 ? 2.635 -14.118 7.953 1.00 69.25 178 GLN A O 1
ATOM 1448 N N . CYS A 1 179 ? 0.959 -12.799 7.262 1.00 78.06 179 CYS A N 1
ATOM 1449 C CA . CYS A 1 179 ? 1.631 -11.532 7.519 1.00 78.06 179 CYS A CA 1
ATOM 1450 C C . CYS A 1 179 ? 1.195 -10.827 8.811 1.00 78.06 179 CYS A C 1
ATOM 1452 O O . CYS A 1 179 ? 1.640 -9.703 9.013 1.00 78.06 179 CYS A O 1
ATOM 1454 N N . ILE A 1 180 ? 0.377 -11.427 9.684 1.00 76.00 180 ILE A N 1
ATOM 1455 C CA . ILE A 1 180 ? -0.244 -10.716 10.821 1.00 76.00 180 ILE A CA 1
ATOM 1456 C C . ILE A 1 180 ? 0.720 -9.859 11.646 1.00 76.00 180 ILE A C 1
ATOM 1458 O O . ILE A 1 180 ? 1.811 -10.301 11.998 1.00 76.00 180 ILE A O 1
ATOM 1462 N N . ARG A 1 181 ? 0.321 -8.632 11.985 1.00 77.12 181 ARG A N 1
ATOM 1463 C CA . ARG A 1 181 ? 1.114 -7.712 12.823 1.00 77.12 181 ARG A CA 1
ATOM 1464 C C . ARG A 1 181 ? 0.241 -6.936 13.783 1.00 77.12 181 ARG A C 1
ATOM 1466 O O . ARG A 1 181 ? -0.957 -6.845 13.574 1.00 77.12 181 ARG A O 1
ATOM 1473 N N . TYR A 1 182 ? 0.830 -6.366 14.825 1.00 76.81 182 TYR A N 1
ATOM 1474 C CA . TYR A 1 182 ? 0.102 -5.513 15.759 1.00 76.81 182 TYR A CA 1
ATOM 1475 C C . TYR A 1 182 ? 0.505 -4.044 15.579 1.00 76.81 182 TYR A C 1
ATOM 1477 O O . TYR A 1 182 ? 1.691 -3.717 15.535 1.00 76.81 182 TYR A O 1
ATOM 1485 N N . GLY A 1 183 ? -0.478 -3.160 15.396 1.00 83.88 183 GLY A N 1
ATOM 1486 C CA . GLY A 1 183 ? -0.230 -1.743 15.122 1.00 83.88 183 GLY A CA 1
ATOM 1487 C C . GLY A 1 183 ? -1.494 -0.954 14.762 1.00 83.88 183 GLY A C 1
ATOM 1488 O O . GLY A 1 183 ? -2.603 -1.483 14.863 1.00 83.88 183 GLY A O 1
ATOM 1489 N N . PRO A 1 184 ? -1.366 0.316 14.339 1.00 88.44 184 PRO A N 1
ATOM 1490 C CA . PRO A 1 184 ? -2.519 1.166 14.058 1.00 88.44 184 PRO A CA 1
ATOM 1491 C C . PRO A 1 184 ? -3.370 0.640 12.886 1.00 88.44 184 PRO A C 1
ATOM 1493 O O . PRO A 1 184 ? -2.813 0.305 11.836 1.00 88.44 184 PRO A O 1
ATOM 1496 N N . PRO A 1 185 ? -4.717 0.655 12.987 1.00 86.62 185 PRO A N 1
ATOM 1497 C CA . PRO A 1 185 ? -5.621 0.100 11.966 1.00 86.62 185 PRO A CA 1
ATOM 1498 C C . PRO A 1 185 ? -5.491 0.776 10.594 1.00 86.62 185 PRO A C 1
ATOM 1500 O O . PRO A 1 185 ? -5.851 0.207 9.564 1.00 86.62 185 PRO A O 1
ATOM 1503 N N . SER A 1 186 ? -4.956 1.998 10.560 1.00 91.69 186 SER A N 1
ATOM 1504 C CA . SER A 1 186 ? -4.762 2.752 9.328 1.00 91.69 186 SER A CA 1
ATOM 1505 C C . SER A 1 186 ? -3.776 2.085 8.364 1.00 91.69 186 SER A C 1
ATOM 1507 O O . SER A 1 186 ? -3.900 2.290 7.162 1.00 91.69 186 SER A O 1
ATOM 1509 N N . PHE A 1 187 ? -2.825 1.277 8.851 1.00 92.38 187 PHE A N 1
ATOM 1510 C CA . PHE A 1 187 ? -1.845 0.607 7.989 1.00 92.38 187 PHE A CA 1
ATOM 1511 C C . PHE A 1 187 ? -2.503 -0.379 7.023 1.00 92.38 187 PHE A C 1
ATOM 1513 O O . PHE A 1 187 ? -2.283 -0.271 5.818 1.00 92.38 187 PHE A O 1
ATOM 1520 N N . ASP A 1 188 ? -3.375 -1.259 7.519 1.00 85.38 188 ASP A N 1
ATOM 1521 C CA . ASP A 1 188 ? -4.136 -2.172 6.660 1.00 85.38 188 ASP A CA 1
ATOM 1522 C C . ASP A 1 188 ? -5.071 -1.419 5.720 1.00 85.38 188 ASP A C 1
ATOM 1524 O O . ASP A 1 188 ? -5.146 -1.743 4.537 1.00 85.38 188 ASP A O 1
ATOM 1528 N N . LEU A 1 189 ? -5.756 -0.384 6.218 1.00 87.75 189 LEU A N 1
ATOM 1529 C CA . LEU A 1 189 ? -6.678 0.403 5.402 1.00 87.75 189 LEU A CA 1
ATOM 1530 C C . LEU A 1 189 ? -5.962 1.090 4.234 1.00 87.75 189 LEU A C 1
ATOM 1532 O O . LEU A 1 189 ? -6.442 1.046 3.099 1.00 87.75 189 LEU A O 1
ATOM 1536 N N . MET A 1 190 ? -4.813 1.718 4.496 1.00 94.38 190 MET A N 1
ATOM 1537 C CA . MET A 1 190 ? -4.042 2.382 3.451 1.00 94.38 190 MET A CA 1
ATOM 1538 C C . MET A 1 190 ? -3.436 1.366 2.483 1.00 94.38 190 MET A C 1
ATOM 1540 O O . MET A 1 190 ? -3.544 1.569 1.276 1.00 94.38 190 MET A O 1
ATOM 1544 N N . SER A 1 191 ? -2.859 0.260 2.962 1.00 90.25 191 SER A N 1
ATOM 1545 C CA . SER A 1 191 ? -2.367 -0.808 2.081 1.00 90.25 191 SER A CA 1
ATOM 1546 C C . SER A 1 191 ? -3.481 -1.373 1.202 1.00 90.25 191 SER A C 1
ATOM 1548 O O . SER A 1 191 ? -3.310 -1.437 -0.014 1.00 90.25 191 SER A O 1
ATOM 1550 N N . PHE A 1 192 ? -4.653 -1.664 1.768 1.00 84.06 192 PHE A N 1
ATOM 1551 C CA . PHE A 1 192 ? -5.810 -2.149 1.021 1.00 84.06 192 PHE A CA 1
ATOM 1552 C C . PHE A 1 192 ? -6.254 -1.162 -0.064 1.00 84.06 192 PHE A C 1
ATOM 1554 O O . PHE A 1 192 ? -6.431 -1.556 -1.219 1.00 84.06 192 PHE A O 1
ATOM 1561 N N . LEU A 1 193 ? -6.369 0.131 0.264 1.00 83.19 193 LEU A N 1
ATOM 1562 C CA . LEU A 1 193 ? -6.724 1.175 -0.703 1.00 83.19 193 LEU A CA 1
ATOM 1563 C C . LEU A 1 193 ? -5.732 1.246 -1.872 1.00 83.19 193 LEU A C 1
ATOM 1565 O O . LEU A 1 193 ? -6.144 1.309 -3.029 1.00 83.19 193 LEU A O 1
ATOM 1569 N N . TYR A 1 194 ? -4.425 1.219 -1.607 1.00 90.44 194 TYR A N 1
ATOM 1570 C CA . TYR A 1 194 ? -3.435 1.266 -2.688 1.00 90.44 194 TYR A CA 1
ATOM 1571 C C . TYR A 1 194 ? -3.395 -0.020 -3.508 1.00 90.44 194 TYR A C 1
ATOM 1573 O O . TYR A 1 194 ? -3.252 0.054 -4.729 1.00 90.44 194 TYR A O 1
ATOM 1581 N N . LEU A 1 195 ? -3.555 -1.182 -2.875 1.00 83.88 195 LEU A N 1
ATOM 1582 C CA . LEU A 1 195 ? -3.521 -2.469 -3.564 1.00 83.88 195 LEU A CA 1
ATOM 1583 C C . LEU A 1 195 ? -4.747 -2.693 -4.455 1.00 83.88 195 LEU A C 1
ATOM 1585 O O . LEU A 1 195 ? -4.618 -3.332 -5.497 1.00 83.88 195 LEU A O 1
ATOM 1589 N N . THR A 1 196 ? -5.909 -2.140 -4.094 1.00 78.31 196 THR A N 1
ATOM 1590 C CA . THR A 1 196 ? -7.184 -2.456 -4.763 1.00 78.31 196 THR A CA 1
ATOM 1591 C C . THR A 1 196 ? -7.757 -1.341 -5.633 1.00 78.31 196 THR A C 1
ATOM 1593 O O . THR A 1 196 ? -8.570 -1.630 -6.504 1.00 78.31 196 THR A O 1
ATOM 1596 N N . THR A 1 197 ? -7.327 -0.082 -5.480 1.00 78.62 197 THR A N 1
ATOM 1597 C CA . THR A 1 197 ? -7.938 1.048 -6.210 1.00 78.62 197 THR A CA 1
ATOM 1598 C C . THR A 1 197 ? -6.925 1.832 -7.040 1.00 78.62 197 THR A C 1
ATOM 1600 O O . THR A 1 197 ? -5.722 1.797 -6.771 1.00 78.62 197 THR A O 1
ATOM 1603 N N . SER A 1 198 ? -7.381 2.536 -8.078 1.00 79.44 198 SER A N 1
ATOM 1604 C CA . SER A 1 198 ? -6.543 3.454 -8.870 1.00 79.44 198 SER A CA 1
ATOM 1605 C C . SER A 1 198 ? -6.356 4.803 -8.194 1.00 79.44 198 SER A C 1
ATOM 1607 O O . SER A 1 198 ? -7.025 5.133 -7.210 1.00 79.44 198 SER A O 1
ATOM 1609 N N . SER A 1 199 ? -5.420 5.587 -8.732 1.00 81.81 199 SER A N 1
ATOM 1610 C CA . SER A 1 199 ? -5.218 6.986 -8.356 1.00 81.81 199 SER A CA 1
ATOM 1611 C C . SER A 1 199 ? -6.501 7.810 -8.538 1.00 81.81 199 SER A C 1
ATOM 1613 O O . SER A 1 199 ? -6.936 8.468 -7.594 1.00 81.81 199 SER A O 1
ATOM 1615 N N . SER A 1 200 ? -7.169 7.685 -9.689 1.00 79.88 200 SER A N 1
ATOM 1616 C CA . SER A 1 200 ? -8.426 8.378 -10.010 1.00 79.88 200 SER A CA 1
ATOM 1617 C C . SER A 1 200 ? -9.560 8.043 -9.036 1.00 79.88 200 SER A C 1
ATOM 1619 O O . SER A 1 200 ? -10.298 8.939 -8.618 1.00 79.88 200 SER A O 1
ATOM 1621 N N . PHE A 1 201 ? -9.681 6.777 -8.622 1.00 83.81 201 PHE A N 1
ATOM 1622 C CA . PHE A 1 201 ? -10.638 6.374 -7.595 1.00 83.81 201 PHE A CA 1
ATOM 1623 C C . PHE A 1 201 ? -10.329 7.050 -6.255 1.00 83.81 201 PHE A C 1
ATOM 1625 O O . PHE A 1 201 ? -11.227 7.612 -5.625 1.00 83.81 201 PHE A O 1
ATOM 1632 N N . ARG A 1 202 ? -9.063 7.029 -5.807 1.00 86.19 202 ARG A N 1
ATOM 1633 C CA . ARG A 1 202 ? -8.676 7.647 -4.525 1.00 86.19 202 ARG A CA 1
ATOM 1634 C C . ARG A 1 202 ? -8.932 9.150 -4.529 1.00 86.19 202 ARG A C 1
ATOM 1636 O O . ARG A 1 202 ? -9.487 9.664 -3.561 1.00 86.19 202 ARG A O 1
ATOM 1643 N N . GLU A 1 203 ? -8.627 9.837 -5.628 1.00 85.12 203 GLU A N 1
ATOM 1644 C CA . GLU A 1 203 ? -8.912 11.269 -5.785 1.00 85.12 203 GLU A CA 1
ATOM 1645 C C . GLU A 1 203 ? -10.401 11.601 -5.583 1.00 85.12 203 GLU A C 1
ATOM 1647 O O . GLU A 1 203 ? -10.734 12.622 -4.979 1.00 85.12 203 GLU A O 1
ATOM 1652 N N . GLN A 1 204 ? -11.305 10.729 -6.036 1.00 80.94 204 GLN A N 1
ATOM 1653 C CA . GLN A 1 204 ? -12.751 10.960 -5.978 1.00 80.94 204 GLN A CA 1
ATOM 1654 C C . GLN A 1 204 ? -13.415 10.439 -4.694 1.00 80.94 204 GLN A C 1
ATOM 1656 O O . GLN A 1 204 ? -14.389 11.028 -4.207 1.00 80.94 204 GLN A O 1
ATOM 1661 N N . HIS A 1 205 ? -12.918 9.330 -4.140 1.00 78.56 205 HIS A N 1
ATOM 1662 C CA . HIS A 1 205 ? -13.659 8.531 -3.160 1.00 78.56 205 HIS A CA 1
ATOM 1663 C C . HIS A 1 205 ? -12.944 8.317 -1.827 1.00 78.56 205 HIS A C 1
ATOM 1665 O O . HIS A 1 205 ? -13.622 7.984 -0.853 1.00 78.56 205 HIS A O 1
ATOM 1671 N N . GLU A 1 206 ? -11.633 8.556 -1.719 1.00 83.12 206 GLU A N 1
ATOM 1672 C CA . GLU A 1 206 ? -10.856 8.195 -0.524 1.00 83.12 206 GLU A CA 1
ATOM 1673 C C . GLU A 1 206 ? -11.456 8.774 0.762 1.00 83.12 206 GLU A C 1
ATOM 1675 O O . GLU A 1 206 ? -11.736 8.038 1.703 1.00 83.12 206 GLU A O 1
ATOM 1680 N N . ARG A 1 207 ? -11.772 10.076 0.787 1.00 84.62 207 ARG A N 1
ATOM 1681 C CA . ARG A 1 207 ? -12.367 10.726 1.970 1.00 84.62 207 ARG A CA 1
ATOM 1682 C C . ARG A 1 207 ? -13.656 10.043 2.435 1.00 84.62 207 ARG A C 1
ATOM 1684 O O . ARG A 1 207 ? -13.917 9.989 3.637 1.00 84.62 207 ARG A O 1
ATOM 1691 N N . LYS A 1 208 ? -14.478 9.563 1.496 1.00 77.50 208 LYS A N 1
ATOM 1692 C CA . LYS A 1 208 ? -15.716 8.850 1.821 1.00 77.50 208 LYS A CA 1
ATOM 1693 C C . LYS A 1 208 ? -15.394 7.471 2.391 1.00 77.50 208 LYS A C 1
ATOM 1695 O O . LYS A 1 208 ? -15.981 7.107 3.403 1.00 77.50 208 LYS A O 1
ATOM 1700 N N . VAL A 1 209 ? -14.458 6.741 1.778 1.00 78.19 209 VAL A N 1
ATOM 1701 C CA . VAL A 1 209 ? -14.051 5.399 2.228 1.00 78.19 209 VAL A CA 1
ATOM 1702 C C . VAL A 1 209 ? -13.467 5.455 3.637 1.00 78.19 209 VAL A C 1
ATOM 1704 O O . VAL A 1 209 ? -13.920 4.721 4.510 1.00 78.19 209 VAL A O 1
ATOM 1707 N N . LEU A 1 210 ? -12.546 6.388 3.892 1.00 82.56 210 LEU A N 1
ATOM 1708 C CA . LEU A 1 210 ? -11.960 6.596 5.218 1.00 82.56 210 LEU A CA 1
ATOM 1709 C C . LEU A 1 210 ? -13.031 6.945 6.258 1.00 82.56 210 LEU A C 1
ATOM 1711 O O . LEU A 1 210 ? -13.033 6.402 7.358 1.00 82.56 210 LEU A O 1
ATOM 1715 N N . HIS A 1 211 ? -13.969 7.834 5.915 1.00 79.94 211 HIS A N 1
ATOM 1716 C CA . HIS A 1 211 ? -15.052 8.192 6.828 1.00 79.94 211 HIS A CA 1
ATOM 1717 C C . HIS A 1 211 ? -15.942 6.999 7.166 1.00 79.94 211 HIS A C 1
ATOM 1719 O O . HIS A 1 211 ? -16.311 6.831 8.325 1.00 79.94 211 HIS A O 1
ATOM 1725 N N .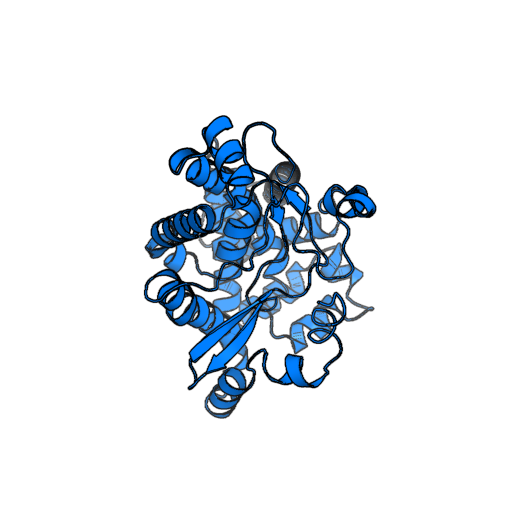 TYR A 1 212 ? -16.276 6.187 6.170 1.00 74.56 212 TYR A N 1
ATOM 1726 C CA . TYR A 1 212 ? -17.118 5.031 6.391 1.00 74.56 212 TYR A CA 1
ATOM 1727 C C . TYR A 1 212 ? -16.417 3.953 7.216 1.00 74.56 212 TYR A C 1
ATOM 1729 O O . TYR A 1 212 ? -17.004 3.458 8.174 1.00 74.56 212 TYR A O 1
ATOM 1737 N N . TYR A 1 213 ? -15.152 3.645 6.903 1.00 79.50 213 TYR A N 1
ATOM 1738 C CA . TYR A 1 213 ? -14.345 2.743 7.722 1.00 79.50 213 TYR A CA 1
ATOM 1739 C C . TYR A 1 213 ? -14.324 3.212 9.178 1.00 79.50 213 TYR A C 1
ATOM 1741 O O . TYR A 1 213 ? -14.570 2.415 10.072 1.00 79.50 213 TYR A O 1
ATOM 1749 N N . TYR A 1 214 ? -14.105 4.510 9.417 1.00 80.00 214 TYR A N 1
ATOM 1750 C CA . TYR A 1 214 ? -14.128 5.086 10.761 1.00 80.00 214 TYR A CA 1
ATOM 1751 C C . TYR A 1 214 ? -15.461 4.841 11.482 1.00 80.00 214 TYR A C 1
ATOM 1753 O O . TYR A 1 214 ? -15.453 4.396 12.624 1.00 80.00 214 TYR A O 1
ATOM 1761 N N . CYS A 1 215 ? -16.600 5.094 10.828 1.00 76.69 215 CYS A N 1
ATOM 1762 C CA . CYS A 1 215 ? -17.914 4.852 11.430 1.00 76.69 215 CYS A CA 1
ATOM 1763 C C . CYS A 1 215 ? -18.105 3.378 11.799 1.00 76.69 215 CYS A C 1
ATOM 1765 O O . CYS A 1 215 ? -18.415 3.074 12.943 1.00 76.69 215 CYS A O 1
ATOM 1767 N N . VAL A 1 216 ? -17.836 2.467 10.862 1.00 74.69 216 VAL A N 1
ATOM 1768 C CA . VAL A 1 216 ? -17.991 1.023 11.088 1.00 74.69 216 VAL A CA 1
ATOM 1769 C C . VAL A 1 216 ? -17.038 0.528 12.166 1.00 74.69 216 VAL A C 1
ATOM 1771 O O . VAL A 1 216 ? -17.444 -0.262 13.011 1.00 74.69 216 VAL A O 1
ATOM 1774 N N . PHE A 1 217 ? -15.789 0.997 12.162 1.00 76.44 217 PHE A N 1
ATOM 1775 C CA . PHE A 1 217 ? -14.803 0.666 13.183 1.00 76.44 217 PHE A CA 1
ATOM 1776 C C . PHE A 1 217 ? -15.330 1.027 14.572 1.00 76.44 217 PHE A C 1
ATOM 1778 O O . PHE A 1 217 ? -15.357 0.159 15.434 1.00 76.44 217 PHE A O 1
ATOM 1785 N N . PHE A 1 218 ? -15.823 2.258 14.760 1.00 76.88 218 PHE A N 1
ATOM 1786 C CA . PHE A 1 218 ? -16.380 2.721 16.035 1.00 76.88 218 PHE A CA 1
ATOM 1787 C C . PHE A 1 218 ? -17.657 1.985 16.443 1.00 76.88 218 PHE A C 1
ATOM 1789 O O . PHE A 1 218 ? -17.777 1.601 17.603 1.00 76.88 218 PHE A O 1
ATOM 1796 N N . ASP A 1 219 ? -18.573 1.743 15.503 1.00 74.00 219 ASP A N 1
ATOM 1797 C CA . ASP A 1 219 ? -19.815 0.995 15.750 1.00 74.00 219 ASP A CA 1
ATOM 1798 C C . ASP A 1 219 ? -19.549 -0.470 16.140 1.00 74.00 219 ASP A C 1
ATOM 1800 O O . ASP A 1 219 ? -20.408 -1.137 16.716 1.00 74.00 219 ASP A O 1
ATOM 1804 N N . SER A 1 220 ? -18.357 -0.974 15.819 1.00 71.69 220 SER A N 1
ATOM 1805 C CA . SER A 1 220 ? -17.929 -2.344 16.097 1.00 71.69 220 SER A CA 1
ATOM 1806 C C . SER A 1 220 ? -17.130 -2.497 17.392 1.00 71.69 220 SER A C 1
ATOM 1808 O O . SER A 1 220 ? -16.795 -3.625 17.759 1.00 71.69 220 SER A O 1
ATOM 1810 N N . LEU A 1 221 ? -16.782 -1.396 18.067 1.00 71.69 221 LEU A N 1
ATOM 1811 C CA . LEU A 1 221 ? -16.025 -1.448 19.316 1.00 71.69 221 LEU A CA 1
ATOM 1812 C C . LEU A 1 221 ? -16.917 -1.907 20.471 1.00 71.69 221 LEU A C 1
ATOM 1814 O O . LEU A 1 221 ? -18.033 -1.425 20.650 1.00 71.69 221 LEU A O 1
ATOM 1818 N N . GLU A 1 222 ? -16.379 -2.795 21.300 1.00 74.19 222 GLU A N 1
ATOM 1819 C CA . GLU A 1 222 ? -16.968 -3.126 22.598 1.00 74.19 222 GLU A CA 1
ATOM 1820 C C . GLU A 1 222 ? -16.649 -2.043 23.638 1.00 74.19 222 GLU A C 1
ATOM 1822 O O . GLU A 1 222 ? -15.726 -1.243 23.457 1.00 74.19 222 GLU A O 1
ATOM 1827 N N . ASP A 1 223 ? -17.373 -2.046 24.761 1.00 76.19 223 ASP A N 1
ATOM 1828 C CA . ASP A 1 223 ? -17.281 -1.015 25.805 1.00 76.19 223 ASP A CA 1
ATOM 1829 C C . ASP A 1 223 ? -15.839 -0.763 26.284 1.00 76.19 223 ASP A C 1
ATOM 1831 O O . ASP A 1 223 ? -15.415 0.387 26.406 1.00 76.19 223 ASP A O 1
ATOM 1835 N N . ALA A 1 224 ? -15.048 -1.823 26.490 1.00 70.25 224 ALA A N 1
ATOM 1836 C CA . ALA A 1 224 ? -13.652 -1.707 26.922 1.00 70.25 224 ALA A CA 1
ATOM 1837 C C . ALA A 1 224 ? -12.760 -1.022 25.866 1.00 70.25 224 ALA A C 1
ATOM 1839 O O . ALA A 1 224 ? -11.933 -0.167 26.193 1.00 70.25 224 ALA A O 1
ATOM 1840 N N . ALA A 1 225 ? -12.947 -1.355 24.585 1.00 72.88 225 ALA A N 1
ATOM 1841 C CA . ALA A 1 225 ? -12.210 -0.729 23.491 1.00 72.88 225 ALA A CA 1
ATOM 1842 C C . ALA A 1 225 ? -12.659 0.725 23.270 1.00 72.88 225 ALA A C 1
ATOM 1844 O O . ALA A 1 225 ? -11.821 1.596 23.029 1.00 72.88 225 ALA A O 1
ATOM 1845 N N . MET A 1 226 ? -13.956 1.008 23.421 1.00 75.81 226 MET A N 1
ATOM 1846 C CA . MET A 1 226 ? -14.515 2.360 23.357 1.00 75.81 226 MET A CA 1
ATOM 1847 C C . MET A 1 226 ? -13.965 3.258 24.473 1.00 75.81 226 MET A C 1
ATOM 1849 O O . MET A 1 226 ? -13.602 4.412 24.222 1.00 75.81 226 MET A O 1
ATOM 1853 N N . GLN A 1 227 ? -13.843 2.730 25.695 1.00 76.56 227 GLN A N 1
ATOM 1854 C CA . GLN A 1 227 ? -13.204 3.439 26.801 1.00 76.56 227 GLN A CA 1
ATOM 1855 C C . GLN A 1 227 ? -11.749 3.778 26.461 1.00 76.56 227 GLN A C 1
ATOM 1857 O O . GLN A 1 227 ? -11.365 4.943 26.544 1.00 76.56 227 GLN A O 1
ATOM 1862 N N . LYS A 1 228 ? -10.965 2.799 25.991 1.00 76.56 228 LYS A N 1
ATOM 1863 C CA . LYS A 1 228 ? -9.563 3.016 25.598 1.00 76.56 228 LYS A CA 1
ATOM 1864 C C . LYS A 1 228 ? -9.422 4.077 24.502 1.00 76.56 228 LYS A C 1
ATOM 1866 O O . LYS A 1 228 ? -8.584 4.967 24.604 1.00 76.56 228 LYS A O 1
ATOM 1871 N N . VAL A 1 229 ? -10.254 4.017 23.464 1.00 80.12 229 VAL A N 1
ATOM 1872 C CA . VAL A 1 229 ? -10.296 5.020 22.384 1.00 80.12 229 VAL A CA 1
ATOM 1873 C C . VAL A 1 229 ? -10.602 6.419 22.925 1.00 80.12 229 VAL A C 1
ATOM 1875 O O . VAL A 1 229 ? -9.977 7.390 22.498 1.00 80.12 229 VAL A O 1
ATOM 1878 N N . THR A 1 230 ? -11.516 6.519 23.893 1.00 87.38 230 THR A N 1
ATOM 1879 C CA . THR A 1 230 ? -11.871 7.783 24.552 1.00 87.38 230 THR A CA 1
ATOM 1880 C C . THR A 1 230 ? -10.713 8.330 25.388 1.00 87.38 230 THR A C 1
ATOM 1882 O O . THR A 1 230 ? -10.393 9.512 25.281 1.00 87.38 230 THR A O 1
ATOM 1885 N N . GLU A 1 231 ? -10.053 7.483 26.182 1.00 86.94 231 GLU A N 1
ATOM 1886 C CA . GLU A 1 231 ? -8.892 7.850 27.006 1.00 86.94 231 GLU A CA 1
ATOM 1887 C C . GLU A 1 231 ? -7.707 8.335 26.160 1.00 86.94 231 GLU A C 1
ATOM 1889 O O . GLU A 1 231 ? -7.039 9.300 26.526 1.00 86.94 231 GLU A O 1
ATOM 1894 N N . LEU A 1 232 ? -7.492 7.716 24.996 1.00 85.81 232 LEU A N 1
ATOM 1895 C CA . LEU A 1 232 ? -6.470 8.117 24.025 1.00 85.81 232 LEU A CA 1
ATOM 1896 C C . LEU A 1 232 ? -6.846 9.378 23.230 1.00 85.81 232 LEU A C 1
ATOM 1898 O O . LEU A 1 232 ? -6.033 9.886 22.463 1.00 85.81 232 LEU A O 1
ATOM 1902 N N . GLY A 1 233 ? -8.083 9.872 23.355 1.00 91.25 233 GLY A N 1
ATOM 1903 C CA . GLY A 1 233 ? -8.586 10.975 22.537 1.00 91.25 233 GLY A CA 1
ATOM 1904 C C . GLY A 1 233 ? -8.677 10.638 21.045 1.00 91.25 233 GLY A C 1
ATOM 1905 O O . GLY A 1 233 ? -8.734 11.552 20.219 1.00 91.25 233 GLY A O 1
ATOM 1906 N N . PHE A 1 234 ? -8.703 9.348 20.687 1.00 86.44 234 PHE A N 1
ATOM 1907 C CA . PHE A 1 234 ? -8.706 8.882 19.305 1.00 86.44 234 PHE A CA 1
ATOM 1908 C C . PHE A 1 234 ? -10.044 9.225 18.645 1.00 86.44 234 PHE A C 1
ATOM 1910 O O . PHE A 1 234 ? -11.054 8.549 18.812 1.00 86.44 234 PHE A O 1
ATOM 1917 N N . ASN A 1 235 ? -10.061 10.326 17.902 1.00 91.31 235 ASN A N 1
ATOM 1918 C CA . ASN A 1 235 ? -11.235 10.841 17.209 1.00 91.31 235 ASN A CA 1
ATOM 1919 C C . ASN A 1 235 ? -11.036 10.790 15.683 1.00 91.31 235 ASN A C 1
ATOM 1921 O O . ASN A 1 235 ? -10.026 10.303 15.174 1.00 91.31 235 ASN A O 1
ATOM 1925 N N . ARG A 1 236 ? -12.008 11.293 14.921 1.00 91.81 236 ARG A N 1
ATOM 1926 C CA . ARG A 1 236 ? -11.954 11.279 13.453 1.00 91.81 236 ARG A CA 1
ATOM 1927 C C . ARG A 1 236 ? -10.740 12.019 12.880 1.00 91.81 236 ARG A C 1
ATOM 1929 O O . ARG A 1 236 ? -10.215 11.599 11.853 1.00 91.81 236 ARG A O 1
ATOM 1936 N N . GLU A 1 237 ? -10.307 13.114 13.497 1.00 95.00 237 GLU A N 1
ATOM 1937 C CA . GLU A 1 237 ? -9.132 13.873 13.050 1.00 95.00 237 GLU A CA 1
ATOM 1938 C C . GLU A 1 237 ? -7.838 13.099 13.327 1.00 95.00 237 GLU A C 1
ATOM 1940 O O . GLU A 1 237 ? -7.001 12.989 12.431 1.00 95.00 237 GLU A O 1
ATOM 1945 N N . GLU A 1 238 ? -7.719 12.482 14.509 1.00 94.50 238 GLU A N 1
ATOM 1946 C CA . GLU A 1 238 ? -6.621 11.561 14.842 1.00 94.50 238 GLU A CA 1
ATOM 1947 C C . GLU A 1 238 ? -6.538 10.411 13.836 1.00 94.50 238 GLU A C 1
ATOM 1949 O O . GLU A 1 238 ? -5.476 10.139 13.275 1.00 94.50 238 GLU A O 1
ATOM 1954 N N . PHE A 1 239 ? -7.674 9.768 13.552 1.00 93.19 239 PHE A N 1
ATOM 1955 C CA . PHE A 1 239 ? -7.760 8.671 12.592 1.00 93.19 239 PHE A CA 1
ATOM 1956 C C . PHE A 1 239 ? -7.300 9.092 11.192 1.00 93.19 239 PHE A C 1
ATOM 1958 O O . PHE A 1 239 ? -6.502 8.392 10.568 1.00 93.19 239 PHE A O 1
ATOM 1965 N N . LEU A 1 240 ? -7.755 10.249 10.698 1.00 96.00 240 LEU A N 1
ATOM 1966 C CA . LEU A 1 240 ? -7.324 10.762 9.396 1.00 96.00 240 LEU A CA 1
ATOM 1967 C C . LEU A 1 240 ? -5.829 11.102 9.386 1.00 96.00 240 LEU A C 1
ATOM 1969 O O . LEU A 1 240 ? -5.159 10.852 8.384 1.00 96.00 240 LEU A O 1
ATOM 1973 N N . ARG A 1 241 ? -5.279 11.615 10.493 1.00 96.50 241 ARG A N 1
ATOM 1974 C CA . ARG A 1 241 ? -3.832 11.837 10.610 1.00 96.50 241 ARG A CA 1
ATOM 1975 C C . ARG A 1 241 ? -3.052 10.524 10.549 1.00 96.50 241 ARG A C 1
ATOM 1977 O O . ARG A 1 241 ? -2.027 10.463 9.876 1.00 96.50 241 ARG A O 1
ATOM 1984 N N . TRP A 1 242 ? -3.536 9.472 11.208 1.00 95.50 242 TRP A N 1
ATOM 1985 C CA . TRP A 1 242 ? -2.946 8.134 11.134 1.00 95.50 242 TRP A CA 1
ATOM 1986 C C . TRP A 1 242 ? -3.038 7.535 9.726 1.00 95.50 242 TRP A C 1
ATOM 1988 O O . TRP A 1 242 ? -2.062 6.954 9.246 1.00 95.50 242 TRP A O 1
ATOM 1998 N N . CYS A 1 243 ? -4.143 7.758 9.009 1.00 96.19 243 CYS A N 1
ATOM 1999 C CA . CYS A 1 243 ? -4.250 7.418 7.585 1.00 96.19 243 CYS A CA 1
ATOM 2000 C C . CYS A 1 243 ? -3.177 8.124 6.745 1.00 96.19 243 CYS A C 1
ATOM 2002 O O . CYS A 1 243 ? -2.506 7.478 5.947 1.00 96.19 243 CYS A O 1
ATOM 2004 N N . GLU A 1 244 ? -2.934 9.421 6.955 1.00 96.38 244 GLU A N 1
ATOM 2005 C CA . GLU A 1 244 ? -1.862 10.113 6.227 1.00 96.38 244 GLU A CA 1
ATOM 2006 C C . GLU A 1 244 ? -0.466 9.612 6.629 1.00 96.38 244 GLU A C 1
ATOM 2008 O O . GLU A 1 244 ? 0.380 9.390 5.764 1.00 96.38 244 GLU A O 1
ATOM 2013 N N . ARG A 1 245 ? -0.234 9.345 7.921 1.00 95.31 245 ARG A N 1
ATOM 2014 C CA . ARG A 1 245 ? 1.034 8.789 8.423 1.00 95.31 245 ARG A CA 1
ATOM 2015 C C . ARG A 1 245 ? 1.342 7.412 7.829 1.00 95.31 245 ARG A C 1
ATOM 2017 O O . ARG A 1 245 ? 2.489 7.130 7.501 1.00 95.31 245 ARG A O 1
ATOM 2024 N N . SER A 1 246 ? 0.327 6.568 7.663 1.00 96.00 246 SER A N 1
ATOM 2025 C CA . SER A 1 246 ? 0.464 5.214 7.105 1.00 96.00 246 SER A CA 1
ATOM 2026 C C . SER A 1 246 ? 0.361 5.157 5.575 1.00 96.00 246 SER A C 1
ATOM 2028 O O . SER A 1 246 ? 0.640 4.119 4.975 1.00 96.00 246 SER A O 1
ATOM 2030 N N . ARG A 1 247 ? 0.042 6.272 4.903 1.00 97.50 247 ARG A N 1
ATOM 2031 C CA . ARG A 1 247 ? -0.063 6.345 3.436 1.00 97.50 247 ARG A CA 1
ATOM 2032 C C . ARG A 1 247 ? 1.214 5.900 2.731 1.00 97.50 247 ARG A C 1
ATOM 2034 O O . ARG A 1 247 ? 1.137 5.181 1.736 1.00 97.50 247 ARG A O 1
ATOM 2041 N N . MET A 1 248 ? 2.372 6.326 3.239 1.00 97.00 248 MET A N 1
ATOM 2042 C CA . MET A 1 248 ? 3.661 5.969 2.649 1.00 97.00 248 MET A CA 1
ATOM 2043 C C . MET A 1 248 ? 3.841 4.451 2.645 1.00 97.00 248 MET A C 1
ATOM 2045 O O . MET A 1 248 ? 4.227 3.893 1.622 1.00 97.00 248 MET A O 1
ATOM 2049 N N . PHE A 1 249 ? 3.473 3.784 3.743 1.00 96.00 249 PHE A N 1
ATOM 2050 C CA . PHE A 1 249 ? 3.498 2.327 3.836 1.00 96.00 249 PHE A CA 1
ATOM 2051 C C . PHE A 1 249 ? 2.569 1.680 2.805 1.00 96.00 249 PHE A C 1
ATOM 2053 O O . PHE A 1 249 ? 3.024 0.814 2.065 1.00 96.00 249 PHE A O 1
ATOM 2060 N N . GLY A 1 250 ? 1.326 2.155 2.665 1.00 95.81 250 GLY A N 1
ATOM 2061 C CA . GLY A 1 250 ? 0.395 1.625 1.661 1.00 95.81 250 GLY A CA 1
ATOM 2062 C C . GLY A 1 250 ? 0.917 1.733 0.221 1.00 95.81 250 GLY A C 1
ATOM 2063 O O . GLY A 1 250 ? 0.826 0.778 -0.553 1.00 95.81 250 GLY A O 1
ATOM 2064 N N . ILE A 1 251 ? 1.556 2.856 -0.125 1.00 97.31 251 ILE A N 1
ATOM 2065 C CA . ILE A 1 251 ? 2.231 3.032 -1.422 1.00 97.31 251 ILE A CA 1
ATOM 2066 C C . ILE A 1 251 ? 3.401 2.049 -1.572 1.00 97.31 251 ILE A C 1
ATOM 2068 O O . ILE A 1 251 ? 3.558 1.442 -2.632 1.00 97.31 251 ILE A O 1
ATOM 2072 N N . CYS A 1 252 ? 4.210 1.862 -0.524 1.00 95.56 252 CYS A N 1
ATOM 2073 C CA . CYS A 1 252 ? 5.327 0.914 -0.532 1.00 95.56 252 CYS A CA 1
ATOM 2074 C C . CYS A 1 252 ? 4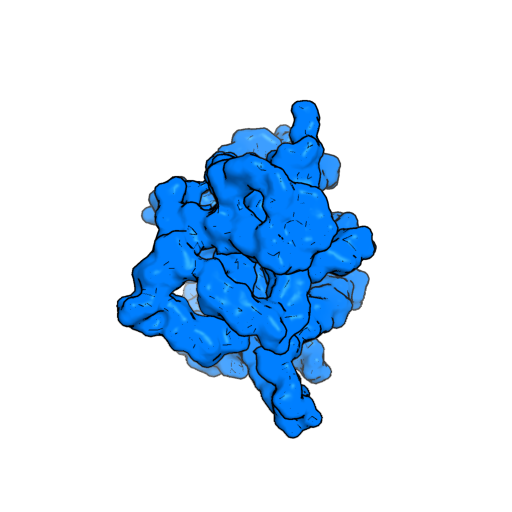.848 -0.529 -0.724 1.00 95.56 252 CYS A C 1
ATOM 2076 O O . CYS A 1 252 ? 5.455 -1.265 -1.503 1.00 95.56 252 CYS A O 1
ATOM 2078 N N . THR A 1 253 ? 3.742 -0.924 -0.080 1.00 92.69 253 THR A N 1
ATOM 2079 C CA . THR A 1 253 ? 3.129 -2.244 -0.280 1.00 92.69 253 THR A CA 1
ATOM 2080 C C . THR A 1 253 ? 2.753 -2.442 -1.747 1.00 92.69 253 THR A C 1
ATOM 2082 O O . THR A 1 253 ? 3.071 -3.478 -2.326 1.00 92.69 253 THR A O 1
ATOM 2085 N N . ALA A 1 254 ? 2.155 -1.433 -2.385 1.00 94.12 254 ALA A N 1
ATOM 2086 C CA . ALA A 1 254 ? 1.806 -1.484 -3.801 1.00 94.12 254 ALA A CA 1
ATOM 2087 C C . ALA A 1 254 ? 3.033 -1.531 -4.732 1.00 94.12 254 ALA A C 1
ATOM 2089 O O . ALA A 1 254 ? 3.068 -2.368 -5.632 1.00 94.12 254 ALA A O 1
ATOM 2090 N N . ILE A 1 255 ? 4.069 -0.716 -4.491 1.00 96.06 255 ILE A N 1
ATOM 2091 C CA . ILE A 1 255 ? 5.347 -0.776 -5.233 1.00 96.06 255 ILE A CA 1
ATOM 2092 C C . ILE A 1 255 ? 5.969 -2.173 -5.142 1.00 96.06 255 ILE A C 1
ATOM 2094 O O . ILE A 1 255 ? 6.444 -2.714 -6.141 1.00 96.06 255 ILE A O 1
ATOM 2098 N N . GLY A 1 256 ? 5.959 -2.758 -3.943 1.00 93.12 256 GLY A N 1
ATOM 2099 C CA . GLY A 1 256 ? 6.464 -4.102 -3.707 1.00 93.12 256 GLY A CA 1
ATOM 2100 C C . GLY A 1 256 ? 5.664 -5.160 -4.460 1.00 93.12 256 GLY A C 1
ATOM 2101 O O . GLY A 1 256 ? 6.291 -6.026 -5.072 1.00 93.12 256 GLY A O 1
ATOM 2102 N N . SER A 1 257 ? 4.325 -5.059 -4.427 1.00 90.50 257 SER A N 1
ATOM 2103 C CA . SER A 1 257 ? 3.358 -6.117 -4.787 1.00 90.50 257 SER A CA 1
ATOM 2104 C C . SER A 1 257 ? 2.919 -6.140 -6.246 1.00 90.50 257 SER A C 1
ATOM 2106 O O . SER A 1 257 ? 2.853 -7.203 -6.863 1.00 90.50 257 SER A O 1
ATOM 2108 N N . PHE A 1 258 ? 2.669 -4.972 -6.843 1.00 93.12 258 PHE A N 1
ATOM 2109 C CA . PHE A 1 258 ? 2.189 -4.851 -8.225 1.00 93.12 258 PHE A CA 1
ATOM 2110 C C . PHE A 1 258 ? 2.970 -5.633 -9.286 1.00 93.12 258 PHE A C 1
ATOM 2112 O O . PHE A 1 258 ? 2.323 -6.118 -10.217 1.00 93.12 258 PHE A O 1
ATOM 2119 N N . PRO A 1 259 ? 4.304 -5.807 -9.186 1.00 93.50 259 PRO A N 1
ATOM 2120 C CA . PRO A 1 259 ? 5.062 -6.528 -10.199 1.00 93.50 259 PRO A CA 1
ATOM 2121 C C . PRO A 1 259 ? 4.548 -7.944 -10.470 1.00 93.50 259 PRO A C 1
ATOM 2123 O O . PRO A 1 259 ? 4.631 -8.385 -11.611 1.00 93.50 259 PRO A O 1
ATOM 2126 N N . TYR A 1 260 ? 3.999 -8.627 -9.467 1.00 86.81 260 TYR A N 1
ATOM 2127 C CA . TYR A 1 260 ? 3.495 -9.999 -9.584 1.00 86.81 260 TYR A CA 1
ATOM 2128 C C . TYR A 1 260 ? 1.981 -10.083 -9.414 1.00 86.81 260 TYR A C 1
ATOM 2130 O O . TYR A 1 260 ? 1.355 -10.795 -10.188 1.00 86.81 260 TYR A O 1
ATOM 2138 N N . VAL A 1 261 ? 1.370 -9.334 -8.485 1.00 83.62 261 VAL A N 1
ATOM 2139 C CA . VAL A 1 261 ? -0.083 -9.467 -8.239 1.00 83.62 261 VAL A CA 1
ATOM 2140 C C . VAL A 1 261 ? -0.949 -8.934 -9.381 1.00 83.62 261 VAL A C 1
ATOM 2142 O O . VAL A 1 261 ? -2.096 -9.342 -9.511 1.00 83.62 261 VAL A O 1
ATOM 2145 N N . LEU A 1 262 ? -0.417 -8.018 -10.200 1.00 84.44 262 LEU A N 1
ATOM 2146 C CA . LEU A 1 262 ? -1.112 -7.499 -11.383 1.00 84.44 262 LEU A CA 1
ATOM 2147 C C . LEU A 1 262 ? -0.668 -8.184 -12.683 1.00 84.44 262 LEU A C 1
ATOM 2149 O O . LEU A 1 262 ? -1.227 -7.900 -13.738 1.00 84.44 262 LEU A O 1
ATOM 2153 N N . MET A 1 263 ? 0.373 -9.019 -12.637 1.00 85.50 263 MET A N 1
ATOM 2154 C CA . MET A 1 263 ? 0.869 -9.732 -13.812 1.00 85.50 263 MET A CA 1
ATOM 2155 C C . MET A 1 263 ? -0.008 -10.964 -14.065 1.00 85.50 263 MET A C 1
ATOM 2157 O O . MET A 1 263 ? -0.454 -11.598 -13.112 1.00 85.50 263 MET A O 1
ATOM 2161 N N . ASP A 1 264 ? -0.223 -11.336 -15.337 1.00 82.94 264 ASP A N 1
ATOM 2162 C CA . ASP A 1 264 ? -0.931 -12.584 -15.684 1.00 82.94 264 ASP A CA 1
ATOM 2163 C C . ASP A 1 264 ? -0.388 -13.755 -14.838 1.00 82.94 264 ASP A C 1
ATOM 2165 O O . ASP A 1 264 ? 0.825 -13.976 -14.862 1.00 82.94 264 ASP A O 1
ATOM 2169 N N . PRO A 1 265 ? -1.234 -14.524 -14.125 1.00 80.38 265 PRO A N 1
ATOM 2170 C CA . PRO A 1 265 ? -0.766 -15.514 -13.154 1.00 80.38 265 PRO A CA 1
ATOM 2171 C C . PRO A 1 265 ? 0.178 -16.571 -13.733 1.00 80.38 265 PRO A C 1
ATOM 2173 O O . PRO A 1 265 ? 1.100 -17.015 -13.054 1.00 80.38 265 PRO A O 1
ATOM 2176 N N . VAL A 1 266 ? -0.001 -16.961 -15.002 1.00 82.81 266 VAL A N 1
ATOM 2177 C CA . VAL A 1 266 ? 0.880 -17.939 -15.660 1.00 82.81 266 VAL A CA 1
ATOM 2178 C C . VAL A 1 266 ? 2.234 -17.311 -15.980 1.00 82.81 266 VAL A C 1
ATOM 2180 O O . VAL A 1 266 ? 3.266 -17.976 -15.883 1.00 82.81 266 VAL A O 1
ATOM 2183 N N . VAL A 1 267 ? 2.251 -16.039 -16.378 1.00 86.88 267 VAL A N 1
ATOM 2184 C CA . VAL A 1 267 ? 3.497 -15.291 -16.586 1.00 86.88 267 VAL A CA 1
ATOM 2185 C C . VAL A 1 267 ? 4.187 -15.020 -15.251 1.00 86.88 267 VAL A C 1
ATOM 2187 O O . VAL A 1 267 ? 5.397 -15.228 -15.160 1.00 86.88 267 VAL A O 1
ATOM 2190 N N . ALA A 1 268 ? 3.437 -14.619 -14.224 1.00 86.81 268 ALA A N 1
ATOM 2191 C CA . ALA A 1 268 ? 3.941 -14.367 -12.883 1.00 86.81 268 ALA A CA 1
ATOM 2192 C C . ALA A 1 268 ? 4.585 -15.629 -12.307 1.00 86.81 268 ALA A C 1
ATOM 2194 O O . ALA A 1 268 ? 5.759 -15.584 -11.962 1.00 86.81 268 ALA A O 1
ATOM 2195 N N . GLN A 1 269 ? 3.891 -16.770 -12.344 1.00 84.19 269 GLN A N 1
ATOM 2196 C CA . GLN A 1 269 ? 4.423 -18.055 -11.888 1.00 84.19 269 GLN A CA 1
ATOM 2197 C C . GLN A 1 269 ? 5.721 -18.433 -12.617 1.00 84.19 269 GLN A C 1
ATOM 2199 O O . GLN A 1 269 ? 6.724 -18.761 -11.995 1.00 84.19 269 GLN A O 1
ATOM 2204 N N . LYS A 1 270 ? 5.758 -18.331 -13.950 1.00 86.44 270 LYS A N 1
ATOM 2205 C CA . LYS A 1 270 ? 6.978 -18.637 -14.723 1.00 86.44 270 LYS A CA 1
ATOM 2206 C C . LYS A 1 270 ? 8.132 -17.673 -14.457 1.00 86.44 270 LYS A C 1
ATOM 2208 O O . LYS A 1 270 ? 9.279 -18.026 -14.687 1.00 86.44 270 LYS A O 1
ATOM 2213 N N . THR A 1 271 ? 7.833 -16.442 -14.056 1.00 86.38 271 THR A N 1
ATOM 2214 C CA . THR A 1 271 ? 8.845 -15.404 -13.838 1.00 86.38 271 THR A CA 1
ATOM 2215 C C . THR A 1 271 ? 9.378 -15.447 -12.410 1.00 86.38 271 THR A C 1
ATOM 2217 O O . THR A 1 271 ? 10.588 -15.351 -12.195 1.00 86.38 271 THR A O 1
ATOM 2220 N N . PHE A 1 272 ? 8.469 -15.559 -11.445 1.00 86.56 272 PHE A N 1
ATOM 2221 C CA . PHE A 1 272 ? 8.725 -15.348 -10.029 1.00 86.56 272 PHE A CA 1
ATOM 2222 C C . PHE A 1 272 ? 8.705 -16.628 -9.202 1.00 86.56 272 PHE A C 1
ATOM 2224 O O . PHE A 1 272 ? 9.277 -16.578 -8.125 1.00 86.56 272 PHE A O 1
ATOM 2231 N N . ASP A 1 273 ? 8.162 -17.746 -9.699 1.00 84.81 273 ASP A N 1
ATOM 2232 C CA . ASP A 1 273 ? 8.121 -19.023 -8.964 1.00 84.81 273 ASP A CA 1
ATOM 2233 C C . ASP A 1 273 ? 9.045 -20.092 -9.577 1.00 84.81 273 ASP A C 1
ATOM 2235 O O . ASP A 1 273 ? 9.261 -21.143 -8.972 1.00 84.81 273 ASP A O 1
ATOM 2239 N N . ASP A 1 274 ? 9.610 -19.852 -10.768 1.00 86.00 274 ASP A N 1
ATOM 2240 C CA . ASP A 1 274 ? 10.590 -20.756 -11.381 1.00 86.00 274 ASP A CA 1
ATOM 2241 C C . ASP A 1 274 ? 11.896 -20.736 -10.562 1.00 86.00 274 ASP A C 1
ATOM 2243 O O . ASP A 1 274 ? 12.542 -19.686 -10.478 1.00 86.00 274 ASP A O 1
ATOM 2247 N N . PRO A 1 275 ? 12.344 -21.873 -9.989 1.00 88.12 275 PRO A N 1
ATOM 2248 C CA . PRO A 1 275 ? 13.561 -21.928 -9.180 1.00 88.12 275 PRO A CA 1
ATOM 2249 C C . PRO A 1 275 ? 14.815 -21.402 -9.891 1.00 88.12 275 PRO A C 1
ATOM 2251 O O . PRO A 1 275 ? 15.724 -20.900 -9.232 1.00 88.12 275 PRO A O 1
ATOM 2254 N N . ALA A 1 276 ? 14.881 -21.499 -11.223 1.00 87.38 276 ALA A N 1
ATOM 2255 C CA . ALA A 1 276 ? 16.017 -21.027 -12.008 1.00 87.38 276 ALA A CA 1
ATOM 2256 C C . ALA A 1 276 ? 16.071 -19.495 -12.125 1.00 87.38 276 ALA A C 1
ATOM 2258 O O . ALA A 1 276 ? 17.150 -18.933 -12.331 1.00 87.38 276 ALA A O 1
ATOM 2259 N N . THR A 1 277 ? 14.930 -18.809 -12.011 1.00 86.19 277 THR A N 1
ATOM 2260 C CA . THR A 1 277 ? 14.842 -17.346 -12.145 1.00 86.19 277 THR A CA 1
ATOM 2261 C C . THR A 1 277 ? 14.434 -16.635 -10.860 1.00 86.19 277 THR A C 1
ATOM 2263 O O . THR A 1 277 ? 14.623 -15.419 -10.777 1.00 86.19 277 THR A O 1
ATOM 2266 N N . PHE A 1 278 ? 13.941 -17.372 -9.859 1.00 86.12 278 PHE A N 1
ATOM 2267 C CA . PHE A 1 278 ? 13.457 -16.864 -8.576 1.00 86.12 278 PHE A CA 1
ATOM 2268 C C . PHE A 1 278 ? 14.461 -15.904 -7.944 1.00 86.12 278 PHE A C 1
ATOM 2270 O O . PHE A 1 278 ? 14.154 -14.737 -7.734 1.00 86.12 278 PHE A O 1
ATOM 2277 N N . GLU A 1 279 ? 15.695 -16.346 -7.703 1.00 88.62 279 GLU A N 1
ATOM 2278 C CA . GLU A 1 279 ? 16.696 -15.507 -7.037 1.00 88.62 279 GLU A CA 1
ATOM 2279 C C . GLU A 1 279 ? 17.016 -14.250 -7.863 1.00 88.62 279 GLU A C 1
ATOM 2281 O O . GLU A 1 279 ? 17.007 -13.129 -7.350 1.00 88.62 279 GLU A O 1
ATOM 2286 N N . LYS A 1 280 ? 17.202 -14.411 -9.178 1.00 90.88 280 LYS A N 1
ATOM 2287 C CA . LYS A 1 280 ? 17.509 -13.300 -10.088 1.00 90.88 280 LYS A CA 1
ATOM 2288 C C . LYS A 1 280 ? 16.415 -12.229 -10.061 1.00 90.88 280 LYS A C 1
ATOM 2290 O O . LYS A 1 280 ? 16.725 -11.047 -9.930 1.00 90.88 280 LYS A O 1
ATOM 2295 N N . TYR A 1 281 ? 15.150 -12.609 -10.210 1.00 90.75 281 TYR A N 1
ATOM 2296 C CA . TYR A 1 281 ? 14.066 -11.639 -10.370 1.00 90.75 281 TYR A CA 1
ATOM 2297 C C . TYR A 1 281 ? 13.429 -11.241 -9.038 1.00 90.75 281 TYR A C 1
ATOM 2299 O O . TYR A 1 281 ? 13.176 -10.061 -8.794 1.00 90.75 281 TYR A O 1
ATOM 2307 N N . PHE A 1 282 ? 13.207 -12.186 -8.134 1.00 84.00 282 PHE A N 1
ATOM 2308 C CA . PHE A 1 282 ? 12.539 -11.904 -6.871 1.00 84.00 282 PHE A CA 1
ATOM 2309 C C . PHE A 1 282 ? 13.436 -11.122 -5.900 1.00 84.00 282 PHE A C 1
ATOM 2311 O O . PHE A 1 282 ? 12.944 -10.238 -5.199 1.00 84.00 282 PHE A O 1
ATOM 2318 N N . ILE A 1 283 ? 14.746 -11.383 -5.897 1.00 85.50 283 ILE A N 1
ATOM 2319 C CA . ILE A 1 283 ? 15.681 -10.886 -4.872 1.00 85.50 283 ILE A CA 1
ATOM 2320 C C . ILE A 1 283 ? 16.686 -9.865 -5.428 1.00 85.50 283 ILE A C 1
ATOM 2322 O O . ILE A 1 283 ? 17.065 -8.954 -4.696 1.00 85.50 283 ILE A O 1
ATOM 2326 N N . VAL A 1 284 ? 17.105 -9.969 -6.697 1.00 91.88 284 VAL A N 1
ATOM 2327 C CA . VAL A 1 284 ? 18.159 -9.098 -7.259 1.00 91.88 284 VAL A CA 1
ATOM 2328 C C . VAL A 1 284 ? 17.598 -7.953 -8.106 1.00 91.88 284 VAL A C 1
ATOM 2330 O O . VAL A 1 284 ? 17.813 -6.784 -7.788 1.00 91.88 284 VAL A O 1
ATOM 2333 N N . ASP A 1 285 ? 16.919 -8.255 -9.214 1.00 95.31 285 ASP A N 1
ATOM 2334 C CA . ASP A 1 285 ? 16.399 -7.237 -10.130 1.00 95.31 285 ASP A CA 1
ATOM 2335 C C . ASP A 1 285 ? 15.298 -7.790 -11.046 1.00 95.31 285 ASP A C 1
ATOM 2337 O O . ASP A 1 285 ? 15.569 -8.527 -11.990 1.00 95.31 285 ASP A O 1
ATOM 2341 N N . ARG A 1 286 ? 14.053 -7.366 -10.816 1.00 95.81 286 ARG A N 1
ATOM 2342 C CA . ARG A 1 286 ? 12.868 -7.725 -11.622 1.00 95.81 286 ARG A CA 1
ATOM 2343 C C . ARG A 1 286 ? 12.578 -6.776 -12.785 1.00 95.81 286 ARG A C 1
ATOM 2345 O O . ARG A 1 286 ? 11.538 -6.913 -13.423 1.00 95.81 286 ARG A O 1
ATOM 2352 N N . THR A 1 287 ? 13.455 -5.815 -13.075 1.00 96.88 287 THR A N 1
ATOM 2353 C CA . THR A 1 287 ? 13.198 -4.786 -14.097 1.00 96.88 287 THR A CA 1
ATOM 2354 C C . THR A 1 287 ? 12.927 -5.397 -15.467 1.00 96.88 287 THR A C 1
ATOM 2356 O O . THR A 1 287 ? 11.945 -5.040 -16.107 1.00 96.88 287 THR A O 1
ATOM 2359 N N . GLU A 1 288 ? 13.765 -6.337 -15.910 1.00 95.94 288 GLU A N 1
ATOM 2360 C CA . GLU A 1 288 ? 13.668 -6.949 -17.240 1.00 95.94 288 GLU A CA 1
ATOM 2361 C C . GLU A 1 288 ? 12.280 -7.570 -17.521 1.00 95.94 288 GLU A C 1
ATOM 2363 O O . GLU A 1 288 ? 11.617 -7.115 -18.460 1.00 95.94 288 GLU A O 1
ATOM 2368 N N . PRO A 1 289 ? 11.787 -8.554 -16.739 1.00 95.31 289 PRO A N 1
ATOM 2369 C CA . PRO A 1 289 ? 10.496 -9.178 -17.020 1.00 95.31 289 PRO A CA 1
ATOM 2370 C C . PRO A 1 289 ? 9.317 -8.223 -16.803 1.00 95.31 289 PRO A C 1
ATOM 2372 O O . PRO A 1 289 ? 8.356 -8.253 -17.574 1.00 95.31 289 PRO A O 1
ATOM 2375 N N . VAL A 1 290 ? 9.396 -7.340 -15.804 1.00 96.81 290 VAL A N 1
ATOM 2376 C CA . VAL A 1 290 ? 8.322 -6.385 -15.500 1.00 96.81 290 VAL A CA 1
ATOM 2377 C C . VAL A 1 290 ? 8.171 -5.357 -16.617 1.00 96.81 290 VAL A C 1
ATOM 2379 O O . VAL A 1 290 ? 7.062 -5.138 -17.101 1.00 96.81 290 VAL A O 1
ATOM 2382 N N . VAL A 1 291 ? 9.271 -4.771 -17.096 1.00 97.38 291 VAL A N 1
ATOM 2383 C CA . VAL A 1 291 ? 9.257 -3.838 -18.233 1.00 97.38 291 VAL A CA 1
ATOM 2384 C C . VAL A 1 291 ? 8.793 -4.550 -19.504 1.00 97.38 291 VAL A C 1
ATOM 2386 O O . VAL A 1 291 ? 8.014 -3.990 -20.278 1.00 97.38 291 VAL A O 1
ATOM 2389 N N . ALA A 1 292 ? 9.219 -5.796 -19.731 1.00 95.69 292 ALA A N 1
ATOM 2390 C CA . ALA A 1 292 ? 8.769 -6.581 -20.878 1.00 95.69 292 ALA A CA 1
ATOM 2391 C C . ALA A 1 292 ? 7.250 -6.837 -20.859 1.00 95.69 292 ALA A C 1
ATOM 2393 O O . ALA A 1 292 ? 6.616 -6.789 -21.917 1.00 95.69 292 ALA A O 1
ATOM 2394 N N . HIS A 1 293 ? 6.661 -7.077 -19.684 1.00 94.94 293 HIS A N 1
ATOM 2395 C CA . HIS A 1 293 ? 5.213 -7.222 -19.521 1.00 94.94 293 HIS A CA 1
ATOM 2396 C C . HIS A 1 293 ? 4.485 -5.874 -19.660 1.00 94.94 293 HIS A C 1
ATOM 2398 O O . HIS A 1 293 ? 3.542 -5.763 -20.439 1.00 94.94 293 HIS A O 1
ATOM 2404 N N . ALA A 1 294 ? 4.988 -4.815 -19.020 1.00 95.81 294 ALA A N 1
ATOM 2405 C CA . ALA A 1 294 ? 4.438 -3.458 -19.092 1.00 95.81 294 ALA A CA 1
ATOM 2406 C C . ALA A 1 294 ? 4.400 -2.868 -20.511 1.00 95.81 294 ALA A C 1
ATOM 2408 O O . ALA A 1 294 ? 3.524 -2.068 -20.836 1.00 95.81 294 ALA A O 1
ATOM 2409 N N . ASN A 1 295 ? 5.315 -3.272 -21.394 1.00 96.25 295 ASN A N 1
ATOM 2410 C CA . ASN A 1 295 ? 5.253 -2.878 -22.804 1.00 96.25 295 ASN A CA 1
ATOM 2411 C C . ASN A 1 295 ? 4.066 -3.500 -23.562 1.00 96.25 295 ASN A C 1
ATOM 2413 O O . ASN A 1 295 ? 3.674 -2.976 -24.603 1.00 96.25 295 ASN A O 1
ATOM 2417 N N . LYS A 1 296 ? 3.511 -4.612 -23.068 1.00 94.94 296 LYS A N 1
ATOM 2418 C CA . LYS A 1 296 ? 2.401 -5.351 -23.690 1.00 94.94 296 LYS A CA 1
ATOM 2419 C C . LYS A 1 296 ? 1.052 -5.030 -23.049 1.00 94.94 296 LYS A C 1
ATOM 2421 O O . LYS A 1 296 ? 0.036 -5.139 -23.727 1.00 94.94 296 LYS A O 1
ATOM 2426 N N . ASP A 1 297 ? 1.056 -4.623 -21.783 1.00 90.94 297 ASP A N 1
ATOM 2427 C CA . ASP A 1 297 ? -0.139 -4.291 -21.012 1.00 90.94 297 ASP A CA 1
ATOM 2428 C C . ASP A 1 297 ? -0.071 -2.833 -20.502 1.00 90.94 297 ASP A C 1
ATOM 2430 O O . ASP A 1 297 ? 0.612 -2.534 -19.511 1.00 90.94 297 ASP A O 1
ATOM 2434 N N . PRO A 1 298 ? -0.772 -1.895 -21.176 1.00 90.44 298 PRO A N 1
ATOM 2435 C CA . PRO A 1 298 ? -0.823 -0.497 -20.766 1.00 90.44 298 PRO A CA 1
ATOM 2436 C C . PRO A 1 298 ? -1.402 -0.282 -19.368 1.00 90.44 298 PRO A C 1
ATOM 2438 O O . PRO A 1 298 ? -0.982 0.653 -18.692 1.00 90.44 298 PRO A O 1
ATOM 2441 N N . MET A 1 299 ? -2.341 -1.116 -18.929 1.00 85.56 299 MET A N 1
ATOM 2442 C CA . MET A 1 299 ? -3.013 -0.944 -17.647 1.00 85.56 299 MET A CA 1
ATOM 2443 C C . MET A 1 299 ? -2.092 -1.380 -16.503 1.00 85.56 299 MET A C 1
ATOM 2445 O O . MET A 1 299 ? -1.873 -0.608 -15.569 1.00 85.56 299 MET A O 1
ATOM 2449 N N . TYR A 1 300 ? -1.441 -2.541 -16.633 1.00 88.75 300 TYR A N 1
ATOM 2450 C CA . TYR A 1 300 ? -0.378 -2.988 -15.724 1.00 88.75 300 TYR A CA 1
ATOM 2451 C C . TYR A 1 300 ? 0.753 -1.956 -15.607 1.00 88.75 300 TYR A C 1
ATOM 2453 O O . TYR A 1 300 ? 1.220 -1.637 -14.508 1.00 88.75 300 TYR A O 1
ATOM 2461 N N . LYS A 1 301 ? 1.176 -1.389 -16.744 1.00 94.75 301 LYS A N 1
ATOM 2462 C CA . LYS A 1 301 ? 2.176 -0.317 -16.784 1.00 94.75 301 LYS A CA 1
ATOM 2463 C C . LYS A 1 301 ? 1.702 0.921 -16.028 1.00 94.75 301 LYS A C 1
ATOM 2465 O O . LYS A 1 301 ? 2.439 1.420 -15.180 1.00 94.75 301 LYS A O 1
ATOM 2470 N N . ASN A 1 302 ? 0.503 1.420 -16.331 1.00 91.31 302 ASN A N 1
ATOM 2471 C CA . ASN A 1 302 ? -0.016 2.653 -15.742 1.00 91.31 302 ASN A CA 1
ATOM 2472 C C . ASN A 1 302 ? -0.122 2.531 -14.220 1.00 91.31 302 ASN A C 1
ATOM 2474 O O . ASN A 1 302 ? 0.363 3.410 -13.521 1.00 91.31 302 ASN A O 1
ATOM 2478 N N . ARG A 1 303 ? -0.618 1.402 -13.697 1.00 89.69 303 ARG A N 1
ATOM 2479 C CA . ARG A 1 303 ? -0.695 1.140 -12.249 1.00 89.69 303 ARG A CA 1
ATOM 2480 C C . ARG A 1 303 ? 0.651 1.280 -11.540 1.00 89.69 303 ARG A C 1
ATOM 2482 O O . ARG A 1 303 ? 0.733 1.915 -10.490 1.00 89.69 303 ARG A O 1
ATOM 2489 N N . GLN A 1 304 ? 1.705 0.702 -12.111 1.00 95.12 304 GLN A N 1
ATOM 2490 C CA . GLN A 1 304 ? 3.050 0.768 -11.536 1.00 95.12 304 GLN A CA 1
ATOM 2491 C C . GLN A 1 304 ? 3.696 2.145 -11.679 1.00 95.12 304 GLN A C 1
ATOM 2493 O O . GLN A 1 304 ? 4.368 2.609 -10.759 1.00 95.12 304 GLN A O 1
ATOM 2498 N N . VAL A 1 305 ? 3.497 2.810 -12.818 1.00 95.94 305 VAL A N 1
ATOM 2499 C CA . VAL A 1 305 ? 4.025 4.161 -13.027 1.00 95.94 305 VAL A CA 1
ATOM 2500 C C . VAL A 1 305 ? 3.314 5.145 -12.103 1.00 95.94 305 VAL A C 1
ATOM 2502 O O . VAL A 1 305 ? 3.991 5.876 -11.397 1.00 95.94 305 VAL A O 1
ATOM 2505 N N . GLU A 1 306 ? 1.984 5.127 -12.022 1.00 94.50 306 GLU A N 1
ATOM 2506 C CA . GLU A 1 306 ? 1.201 6.025 -11.163 1.00 94.50 306 GLU A CA 1
ATOM 2507 C C . GLU A 1 306 ? 1.613 5.939 -9.694 1.00 94.50 306 GLU A C 1
ATOM 2509 O O . GLU A 1 306 ? 1.842 6.971 -9.062 1.00 94.50 306 GLU A O 1
ATOM 2514 N N . VAL A 1 307 ? 1.754 4.724 -9.151 1.00 95.75 307 VAL A N 1
ATOM 2515 C CA . VAL A 1 307 ? 2.132 4.547 -7.743 1.00 95.75 307 VAL A CA 1
ATOM 2516 C C . VAL A 1 307 ? 3.563 5.020 -7.474 1.00 95.75 307 VAL A C 1
ATOM 2518 O O . VAL A 1 307 ? 3.814 5.685 -6.469 1.00 95.75 307 VAL A O 1
ATOM 2521 N N . ALA A 1 308 ? 4.494 4.765 -8.400 1.00 97.06 308 ALA A N 1
ATOM 2522 C CA . ALA A 1 308 ? 5.867 5.251 -8.294 1.00 97.06 308 ALA A CA 1
ATOM 2523 C C . ALA A 1 308 ? 5.940 6.782 -8.443 1.00 97.06 308 ALA A C 1
ATOM 2525 O O . ALA A 1 308 ? 6.667 7.449 -7.708 1.00 97.06 308 ALA A O 1
ATOM 2526 N N . GLU A 1 309 ? 5.163 7.366 -9.356 1.00 96.06 309 GLU A N 1
ATOM 2527 C CA . GLU A 1 309 ? 5.075 8.813 -9.553 1.00 96.06 309 GLU A CA 1
ATOM 2528 C C . GLU A 1 309 ? 4.492 9.519 -8.326 1.00 96.06 309 GLU A C 1
ATOM 2530 O O . GLU A 1 309 ? 5.021 10.550 -7.902 1.00 96.06 309 GLU A O 1
ATOM 2535 N N . GLU A 1 310 ? 3.426 8.968 -7.737 1.00 95.75 310 GLU A N 1
ATOM 2536 C CA . GLU A 1 310 ? 2.835 9.476 -6.499 1.00 95.75 310 GLU A CA 1
ATOM 2537 C C . GLU A 1 310 ? 3.846 9.420 -5.346 1.00 95.75 310 GLU A C 1
ATOM 2539 O O . GLU A 1 310 ? 4.022 10.420 -4.644 1.00 95.75 310 GLU A O 1
ATOM 2544 N N . PHE A 1 311 ? 4.568 8.304 -5.200 1.00 96.88 311 PHE A N 1
ATOM 2545 C CA . PHE A 1 311 ? 5.604 8.145 -4.181 1.00 96.88 311 PHE A CA 1
ATOM 2546 C C . PHE A 1 311 ? 6.697 9.213 -4.291 1.00 96.88 311 PHE A C 1
ATOM 2548 O O . PHE A 1 311 ? 6.982 9.921 -3.325 1.00 96.88 311 PHE A O 1
ATOM 2555 N N . VAL A 1 312 ? 7.281 9.376 -5.484 1.00 96.38 312 VAL A N 1
ATOM 2556 C CA . VAL A 1 312 ? 8.355 10.352 -5.721 1.00 96.38 312 VAL A CA 1
ATOM 2557 C C . VAL A 1 312 ? 7.857 11.778 -5.503 1.00 96.38 312 VAL A C 1
ATOM 2559 O O . VAL A 1 312 ? 8.531 12.579 -4.851 1.00 96.38 312 VAL A O 1
ATOM 2562 N N . LYS A 1 313 ? 6.662 12.103 -6.009 1.00 95.06 313 LYS A N 1
ATOM 2563 C CA . LYS A 1 313 ? 6.062 13.429 -5.835 1.00 95.06 313 LYS A CA 1
ATOM 2564 C C . LYS A 1 313 ? 5.883 13.770 -4.355 1.00 95.06 313 LYS A C 1
ATOM 2566 O O . LYS A 1 313 ? 6.213 14.883 -3.958 1.00 95.06 313 LYS A O 1
ATOM 2571 N N . ARG A 1 314 ? 5.367 12.835 -3.552 1.00 94.50 314 ARG A N 1
ATOM 2572 C CA . ARG A 1 314 ? 5.066 13.063 -2.131 1.00 94.50 314 ARG A CA 1
ATOM 2573 C C . ARG A 1 314 ? 6.308 13.043 -1.244 1.00 94.50 314 ARG A C 1
ATOM 2575 O O . ARG A 1 314 ? 6.465 13.948 -0.438 1.00 94.50 314 ARG A O 1
ATOM 2582 N N . TYR A 1 315 ? 7.175 12.045 -1.394 1.00 95.38 315 TYR A N 1
ATOM 2583 C CA . TYR A 1 315 ? 8.189 11.726 -0.377 1.00 95.38 315 TYR A CA 1
ATOM 2584 C C . TYR A 1 315 ? 9.633 11.997 -0.812 1.00 95.38 315 TYR A C 1
ATOM 2586 O O . TYR A 1 315 ? 10.548 11.932 0.011 1.00 95.38 315 TYR A O 1
ATOM 2594 N N . ILE A 1 316 ? 9.860 12.325 -2.088 1.00 94.06 316 ILE A N 1
ATOM 2595 C CA . ILE A 1 316 ? 11.194 12.678 -2.596 1.00 94.06 316 ILE A CA 1
ATOM 2596 C C . ILE A 1 316 ? 11.279 14.156 -2.974 1.00 94.06 316 ILE A C 1
ATOM 2598 O O . ILE A 1 316 ? 12.258 14.802 -2.613 1.00 94.06 316 ILE A O 1
ATOM 2602 N N . LEU A 1 317 ? 10.287 14.700 -3.685 1.00 89.44 317 LEU A N 1
ATOM 2603 C CA . LEU A 1 317 ? 10.323 16.099 -4.128 1.00 89.44 317 LEU A CA 1
ATOM 2604 C C . LEU A 1 317 ? 9.730 17.083 -3.119 1.00 89.44 317 LEU A C 1
ATOM 2606 O O . LEU A 1 317 ? 10.324 18.12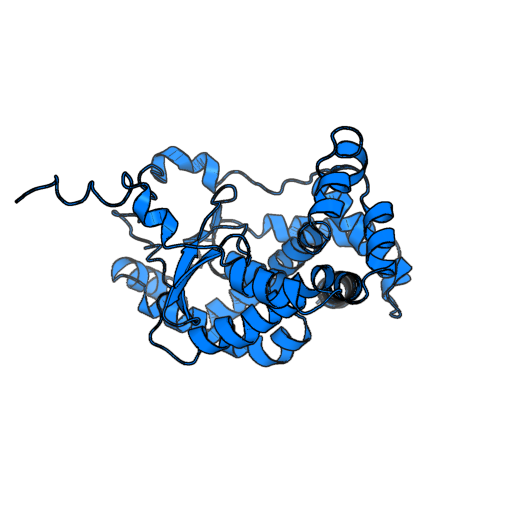7 -2.872 1.00 89.44 317 LEU A O 1
ATOM 2610 N N . ASN A 1 318 ? 8.568 16.766 -2.551 1.00 77.81 318 ASN A N 1
ATOM 2611 C CA . ASN A 1 318 ? 7.839 17.671 -1.662 1.00 77.81 318 ASN A CA 1
ATOM 2612 C C . ASN A 1 318 ? 8.197 17.429 -0.190 1.00 77.81 318 ASN A C 1
ATOM 2614 O O . ASN A 1 318 ? 7.313 17.192 0.633 1.00 77.81 318 ASN A O 1
ATOM 2618 N N . GLN A 1 319 ? 9.490 17.461 0.137 1.00 60.34 319 GLN A N 1
ATOM 2619 C CA . GLN A 1 319 ? 9.898 17.416 1.541 1.00 60.34 319 GLN A CA 1
ATOM 2620 C C . GLN A 1 319 ? 9.496 18.732 2.238 1.00 60.34 319 GLN A C 1
ATOM 2622 O O . GLN A 1 319 ? 9.659 19.792 1.625 1.00 60.34 319 GLN A O 1
ATOM 2627 N N . PRO A 1 320 ? 8.927 18.676 3.456 1.00 45.59 320 PRO A N 1
ATOM 2628 C CA . PRO A 1 320 ? 8.687 19.864 4.271 1.00 45.59 320 PRO A CA 1
ATOM 2629 C C . PRO A 1 320 ? 9.981 20.582 4.670 1.00 45.59 320 PRO A C 1
ATOM 2631 O O . PRO A 1 320 ? 11.032 19.908 4.783 1.00 45.59 320 PRO A O 1
#

Sequence (320 aa):
MDPVVAKKTFDNPDTFDQYVVDPSIILEYANQDPNYKNRQVELAEEFAERYIVKFLFLGPNPWCTKAVVCTESLLVLPDLNVQEHEHIITEATYVKSPWLTAAAKLAANMLKTFSTKIFREILDLENKVLDRILEACDCLKEYDDTINVVLHKDLWANNIMFRYENGLPANAMLIDFQCIRYGPPSFDLMSFLYLTTSSSFREQHERKVLHYYYCVFFDSLEDAAMQKVTELGFNREEFLRWCERSRMFGICTAIGSFPYVLMDPVVAQKTFDDPATFEKYFIVDRTEPVVAHANKDPMYKNRQVEVAEEFVKRYILNQP